Protein AF-0000000079402319 (afdb_homodimer)

Radius of gyration: 24.86 Å; Cα contacts (8 Å, |Δi|>4): 249; chains: 2; bounding box: 38×97×64 Å

Secondary structure (DSSP, 8-state):
-----TT---SHHHHHHHHHHHHHHHHH-S-TTGGGSS---HHHHHHHHHH--GGGSSHHHHHHHHHHHHHHHHH-TTTS-HHHHHHHHHHHHHHHHS-HHHHHHHHHH--SSHHHHHHHHHHHS--------SHHHHHTT-/-----SSGGGSHHHHHHHHHHHHHHHHH-S-TTGGGSS---HHHHHHHHHH--GGGSSHHHHHHHHHHHHHHHHH-TTTS-HHHHHHHHHHHHHHHHS-HHHHHHHHHH--SSHHHHHHHHHHHS--------HHHHHHHH-

Organism: Sphenodon punctatus (NCBI:txid8508)

Structure (mmCIF, N/CA/C/O backbone):
data_AF-0000000079402319-model_v1
#
loop_
_entity.id
_entity.type
_entity.pdbx_description
1 polymer 'SCAN box domain-containing protein'
#
loop_
_atom_site.group_PDB
_atom_site.id
_atom_site.type_symbol
_atom_site.label_atom_id
_atom_site.label_alt_id
_atom_site.label_comp_id
_atom_site.label_asym_id
_atom_site.label_entity_id
_atom_site.label_seq_id
_atom_site.pdbx_PDB_ins_code
_atom_site.Cartn_x
_atom_site.Cartn_y
_atom_site.Cartn_z
_atom_site.occupancy
_atom_site.B_iso_or_equiv
_atom_site.auth_seq_id
_atom_site.auth_comp_id
_atom_site.auth_asym_id
_atom_site.auth_atom_id
_atom_site.pdbx_PDB_model_num
ATOM 1 N N . MET A 1 1 ? 21.984 -41.344 -24.875 1 26.81 1 MET A N 1
ATOM 2 C CA . MET A 1 1 ? 21.953 -41.062 -23.438 1 26.81 1 MET A CA 1
ATOM 3 C C . MET A 1 1 ? 21.5 -39.625 -23.172 1 26.81 1 MET A C 1
ATOM 5 O O . MET A 1 1 ? 22.312 -38.719 -23.203 1 26.81 1 MET A O 1
ATOM 9 N N . ILE A 1 2 ? 20.453 -39.188 -23.703 1 34.28 2 ILE A N 1
ATOM 10 C CA . ILE A 1 2 ? 19.859 -37.875 -23.906 1 34.28 2 ILE A CA 1
ATOM 11 C C . ILE A 1 2 ? 19.484 -37.281 -22.547 1 34.28 2 ILE A C 1
ATOM 13 O O . ILE A 1 2 ? 18.656 -37.844 -21.828 1 34.28 2 ILE A O 1
ATOM 17 N N . SER A 1 3 ? 20.391 -36.656 -21.812 1 30.12 3 SER A N 1
ATOM 18 C CA . SER A 1 3 ? 20.359 -36.156 -20.438 1 30.12 3 SER A CA 1
ATOM 19 C C . SER A 1 3 ? 19.141 -35.25 -20.219 1 30.12 3 SER A C 1
ATOM 21 O O . SER A 1 3 ? 18.875 -34.344 -21.031 1 30.12 3 SER A O 1
ATOM 23 N N . PHE A 1 4 ? 18.016 -35.75 -19.578 1 31.55 4 PHE A N 1
ATOM 24 C CA . PHE A 1 4 ? 16.797 -35.219 -18.969 1 31.55 4 PHE A CA 1
ATOM 25 C C . PHE A 1 4 ? 17.094 -33.938 -18.203 1 31.55 4 PHE A C 1
ATOM 27 O O . PHE A 1 4 ? 16.766 -33.812 -17.031 1 31.55 4 PHE A O 1
ATOM 34 N N . ILE A 1 5 ? 18.219 -33.281 -18.406 1 33.56 5 ILE A N 1
ATOM 35 C CA . ILE A 1 5 ? 18.625 -32.094 -17.656 1 33.56 5 ILE A CA 1
ATOM 36 C C . ILE A 1 5 ? 17.516 -31.047 -17.672 1 33.56 5 ILE A C 1
ATOM 38 O O . ILE A 1 5 ? 17.562 -30.078 -16.922 1 33.56 5 ILE A O 1
ATOM 42 N N . GLY A 1 6 ? 16.812 -30.906 -18.766 1 34.34 6 GLY A N 1
ATOM 43 C CA . GLY A 1 6 ? 16.047 -29.688 -19.016 1 34.34 6 GLY A CA 1
ATOM 44 C C . GLY A 1 6 ? 14.867 -29.531 -18.062 1 34.34 6 GLY A C 1
ATOM 45 O O . GLY A 1 6 ? 14.062 -28.609 -18.219 1 34.34 6 GLY A O 1
ATOM 46 N N . ALA A 1 7 ? 14.281 -30.625 -17.688 1 36.38 7 ALA A N 1
ATOM 47 C CA . ALA A 1 7 ? 13.023 -30.625 -16.953 1 36.38 7 ALA A CA 1
ATOM 48 C C . ALA A 1 7 ? 13.156 -29.859 -15.641 1 36.38 7 ALA A C 1
ATOM 50 O O . ALA A 1 7 ? 12.383 -30.078 -14.703 1 36.38 7 ALA A O 1
ATOM 51 N N . LEU A 1 8 ? 14.359 -29.453 -15.242 1 34.12 8 LEU A N 1
ATOM 52 C CA . LEU A 1 8 ? 14.68 -28.969 -13.898 1 34.12 8 LEU A CA 1
ATOM 53 C C . LEU A 1 8 ? 13.555 -28.109 -13.344 1 34.12 8 LEU A C 1
ATOM 55 O O . LEU A 1 8 ? 12.695 -27.641 -14.094 1 34.12 8 LEU A O 1
ATOM 59 N N . ILE A 1 9 ? 13.891 -27.156 -12.141 1 36.44 9 ILE A N 1
ATOM 60 C CA . ILE A 1 9 ? 13.375 -26.672 -10.867 1 36.44 9 ILE A CA 1
ATOM 61 C C . ILE A 1 9 ? 12.391 -25.531 -11.109 1 36.44 9 ILE A C 1
ATOM 63 O O . ILE A 1 9 ? 12.797 -24.391 -11.359 1 36.44 9 ILE A O 1
ATOM 67 N N . TRP A 1 10 ? 11.633 -25.531 -11.984 1 40.75 10 TRP A N 1
ATOM 68 C CA . TRP A 1 10 ? 10.508 -24.609 -12.055 1 40.75 10 TRP A CA 1
ATOM 69 C C . TRP A 1 10 ? 9.797 -24.516 -10.711 1 40.75 10 TRP A C 1
ATOM 71 O O . TRP A 1 10 ? 8.703 -25.062 -10.547 1 40.75 10 TRP A O 1
ATOM 81 N N . GLY A 1 11 ? 10.242 -25.094 -9.758 1 40 11 GLY A N 1
ATOM 82 C CA . GLY A 1 11 ? 9.664 -25.109 -8.422 1 40 11 GLY A CA 1
ATOM 83 C C . GLY A 1 11 ? 9.375 -23.719 -7.875 1 40 11 GLY A C 1
ATOM 84 O O . GLY A 1 11 ? 9.641 -22.719 -8.539 1 40 11 GLY A O 1
ATOM 85 N N . PRO A 1 12 ? 8.672 -23.688 -6.707 1 48.81 12 PRO A N 1
ATOM 86 C CA . PRO A 1 12 ? 8.43 -22.438 -5.984 1 48.81 12 PRO A CA 1
ATOM 87 C C . PRO A 1 12 ? 9.578 -21.438 -6.113 1 48.81 12 PRO A C 1
ATOM 89 O O . PRO A 1 12 ? 9.359 -20.219 -6.078 1 48.81 12 PRO A O 1
ATOM 92 N N . GLU A 1 13 ? 10.688 -21.969 -6.324 1 48.59 13 GLU A N 1
ATOM 93 C CA . GLU A 1 13 ? 11.883 -21.141 -6.434 1 48.59 13 GLU A CA 1
ATOM 94 C C . GLU A 1 13 ? 11.93 -20.406 -7.77 1 48.59 13 GLU A C 1
ATOM 96 O O . GLU A 1 13 ? 12.398 -19.266 -7.848 1 48.59 13 GLU A O 1
ATOM 101 N N . ALA A 1 14 ? 11.547 -21.109 -8.805 1 49.47 14 ALA A N 1
ATOM 102 C CA . ALA A 1 14 ? 11.523 -20.484 -10.125 1 49.47 14 ALA A CA 1
ATOM 103 C C . ALA A 1 14 ? 10.5 -19.344 -10.172 1 49.47 14 ALA A C 1
ATOM 105 O O . ALA A 1 14 ? 10.75 -18.312 -10.789 1 49.47 14 ALA A O 1
ATOM 106 N N . SER A 1 15 ? 9.336 -19.625 -9.656 1 54.19 15 SER A N 1
ATOM 107 C CA . SER A 1 15 ? 8.289 -18.609 -9.594 1 54.19 15 SER A CA 1
ATOM 108 C C . SER A 1 15 ? 8.758 -17.391 -8.828 1 54.19 15 SER A C 1
ATOM 110 O O . SER A 1 15 ? 8.453 -16.25 -9.219 1 54.19 15 SER A O 1
ATOM 112 N N . ASN A 1 16 ? 9.492 -17.703 -7.766 1 56.91 16 ASN A N 1
ATOM 113 C CA . ASN A 1 16 ? 10.117 -16.594 -7.066 1 56.91 16 ASN A CA 1
ATOM 114 C C . ASN A 1 16 ? 11.086 -15.836 -7.977 1 56.91 16 ASN A C 1
ATOM 116 O O . ASN A 1 16 ? 11.203 -14.609 -7.887 1 56.91 16 ASN A O 1
ATOM 120 N N . LEU A 1 17 ? 11.68 -16.703 -8.805 1 55.72 17 LEU A N 1
ATOM 121 C CA . LEU A 1 17 ? 12.656 -16.094 -9.703 1 55.72 17 LEU A CA 1
ATOM 122 C C . LEU A 1 17 ? 11.992 -15.102 -10.641 1 55.72 17 LEU A C 1
ATOM 124 O O . LEU A 1 17 ? 12.547 -14.031 -10.906 1 55.72 17 LEU A O 1
ATOM 128 N N . TRP A 1 18 ? 10.883 -15.594 -11.188 1 56.25 18 TRP A N 1
ATOM 129 C CA . TRP A 1 18 ? 10.188 -14.711 -12.125 1 56.25 18 TRP A CA 1
ATOM 130 C C . TRP A 1 18 ? 9.773 -13.414 -11.445 1 56.25 18 TRP A C 1
ATOM 132 O O . TRP A 1 18 ? 9.883 -12.336 -12.039 1 56.25 18 TRP A O 1
ATOM 142 N N . GLN A 1 19 ? 9.172 -13.57 -10.25 1 58.06 19 GLN A N 1
ATOM 143 C CA . GLN A 1 19 ? 8.781 -12.367 -9.523 1 58.06 19 GLN A CA 1
ATOM 144 C C . GLN A 1 19 ? 9.992 -11.484 -9.234 1 58.06 19 GLN A C 1
ATOM 146 O O . GLN A 1 19 ? 9.914 -10.258 -9.344 1 58.06 19 GLN A O 1
ATOM 151 N N . TRP A 1 20 ? 11.031 -12.203 -9.023 1 58.66 20 TRP A N 1
ATOM 152 C CA . TRP A 1 20 ? 12.273 -11.477 -8.789 1 58.66 20 TRP A CA 1
ATOM 153 C C . TRP A 1 20 ? 12.773 -10.844 -10.086 1 58.66 20 TRP A C 1
ATOM 155 O O . TRP A 1 20 ? 13.289 -9.719 -10.07 1 58.66 20 TRP A O 1
ATOM 165 N N . MET A 1 21 ? 12.539 -11.547 -11.109 1 58.47 21 MET A N 1
ATOM 166 C CA . MET A 1 21 ? 12.961 -10.992 -12.398 1 58.47 21 MET A CA 1
ATOM 167 C C . MET A 1 21 ? 12.148 -9.742 -12.734 1 58.47 21 MET A C 1
ATOM 169 O O . MET A 1 21 ? 12.703 -8.742 -13.188 1 58.47 21 MET A O 1
ATOM 173 N N . VAL A 1 22 ? 10.922 -9.789 -12.555 1 60.53 22 VAL A N 1
ATOM 174 C CA . VAL A 1 22 ? 10.062 -8.641 -12.859 1 60.53 22 VAL A CA 1
ATOM 175 C C . VAL A 1 22 ? 10.422 -7.477 -11.938 1 60.53 22 VAL A C 1
ATOM 177 O O . VAL A 1 22 ? 10.586 -6.344 -12.391 1 60.53 22 VAL A O 1
ATOM 180 N N . LEU A 1 23 ? 10.602 -7.824 -10.711 1 65.44 23 LEU A N 1
ATOM 181 C CA . LEU A 1 23 ? 10.953 -6.789 -9.742 1 65.44 23 LEU A CA 1
ATOM 182 C C . LEU A 1 23 ? 12.367 -6.277 -9.992 1 65.44 23 LEU A C 1
ATOM 184 O O . LEU A 1 23 ? 12.641 -5.086 -9.82 1 65.44 23 LEU A O 1
ATOM 188 N N . GLY A 1 24 ? 13.219 -7.281 -10.367 1 62.88 24 GLY A N 1
ATOM 189 C CA . GLY A 1 24 ? 14.547 -6.879 -10.789 1 62.88 24 GLY A CA 1
ATOM 190 C C . GLY A 1 24 ? 14.539 -5.941 -11.984 1 62.88 24 GLY A C 1
ATOM 191 O O . GLY A 1 24 ? 15.281 -4.961 -12.016 1 62.88 24 GLY A O 1
ATOM 192 N N . GLN A 1 25 ? 13.703 -6.293 -12.945 1 62.78 25 GLN A N 1
ATOM 193 C CA . GLN A 1 25 ? 13.562 -5.414 -14.109 1 62.78 25 GLN A CA 1
ATOM 194 C C . GLN A 1 25 ? 13.078 -4.031 -13.695 1 62.78 25 GLN A C 1
ATOM 196 O O . GLN A 1 25 ? 13.461 -3.025 -14.297 1 62.78 25 GLN A O 1
ATOM 201 N N . CYS A 1 26 ? 12.211 -3.992 -12.711 1 65.69 26 CYS A N 1
ATOM 202 C CA . CYS A 1 26 ? 11.734 -2.711 -12.203 1 65.69 26 CYS A CA 1
ATOM 203 C C . CYS A 1 26 ? 12.883 -1.893 -11.633 1 65.69 26 CYS A C 1
ATOM 205 O O . CYS A 1 26 ? 12.93 -0.672 -11.797 1 65.69 26 CYS A O 1
ATOM 207 N N . LEU A 1 27 ? 13.828 -2.633 -10.984 1 63.09 27 LEU A N 1
ATOM 208 C CA . LEU A 1 27 ? 14.891 -1.925 -10.273 1 63.09 27 LEU A CA 1
ATOM 209 C C . LEU A 1 27 ? 16.031 -1.582 -11.219 1 63.09 27 LEU A C 1
ATOM 211 O O . LEU A 1 27 ? 16.719 -0.578 -11.023 1 63.09 27 LEU A O 1
ATOM 215 N N . TRP A 1 28 ? 16.484 -2.535 -12.188 1 58.84 28 TRP A N 1
ATOM 216 C CA . TRP A 1 28 ? 17.641 -2.336 -13.055 1 58.84 28 TRP A CA 1
ATOM 217 C C . TRP A 1 28 ? 17.203 -1.987 -14.477 1 58.84 28 TRP A C 1
ATOM 219 O O . TRP A 1 28 ? 18.031 -1.698 -15.336 1 58.84 28 TRP A O 1
ATOM 229 N N . GLY A 1 29 ? 16.156 -2.355 -14.891 1 53.41 29 GLY A N 1
ATOM 230 C CA . GLY A 1 29 ? 15.719 -2.307 -16.281 1 53.41 29 GLY A CA 1
ATOM 231 C C . GLY A 1 29 ? 15.898 -0.938 -16.906 1 53.41 29 GLY A C 1
ATOM 232 O O . GLY A 1 29 ? 15.523 0.078 -16.312 1 53.41 29 GLY A O 1
ATOM 233 N N . GLU A 1 30 ? 16.938 -0.677 -17.641 1 46.69 30 GLU A N 1
ATOM 234 C CA . GLU A 1 30 ? 17.094 0.313 -18.703 1 46.69 30 GLU A CA 1
ATOM 235 C C . GLU A 1 30 ? 15.758 0.588 -19.391 1 46.69 30 GLU A C 1
ATOM 237 O O . GLU A 1 30 ? 15.641 1.521 -20.203 1 46.69 30 GLU A O 1
ATOM 242 N N . GLY A 1 31 ? 15.016 -0.353 -19.719 1 43.78 31 GLY A N 1
ATOM 243 C CA . GLY A 1 31 ? 13.789 -0.295 -20.484 1 43.78 31 GLY A CA 1
ATOM 244 C C . GLY A 1 31 ? 12.711 0.553 -19.844 1 43.78 31 GLY A C 1
ATOM 245 O O . GLY A 1 31 ? 11.531 0.422 -20.172 1 43.78 31 GLY A O 1
ATOM 246 N N . GLY A 1 32 ? 12.945 0.997 -18.812 1 43.72 32 GLY A N 1
ATOM 247 C CA . GLY A 1 32 ? 12.164 2.09 -18.266 1 43.72 32 GLY A CA 1
ATOM 248 C C . GLY A 1 32 ? 11.672 3.066 -19.312 1 43.72 32 GLY A C 1
ATOM 249 O O . GLY A 1 32 ? 11.141 4.129 -18.984 1 43.72 32 GLY A O 1
ATOM 250 N N . ALA A 1 33 ? 12.258 3.027 -20.453 1 39.38 33 ALA A N 1
ATOM 251 C CA . ALA A 1 33 ? 11.914 3.891 -21.578 1 39.38 33 ALA A CA 1
ATOM 252 C C . ALA A 1 33 ? 10.406 3.879 -21.828 1 39.38 33 ALA A C 1
ATOM 254 O O . ALA A 1 33 ? 9.852 4.852 -22.344 1 39.38 33 ALA A O 1
ATOM 255 N N . ILE A 1 34 ? 9.914 2.652 -21.922 1 41.78 34 ILE A N 1
ATOM 256 C CA . ILE A 1 34 ? 8.523 2.691 -22.359 1 41.78 34 ILE A CA 1
ATOM 257 C C . ILE A 1 34 ? 7.707 3.555 -21.406 1 41.78 34 ILE A C 1
ATOM 259 O O . ILE A 1 34 ? 6.668 4.098 -21.781 1 41.78 34 ILE A O 1
ATOM 263 N N . LEU A 1 35 ? 8.023 3.424 -20.109 1 42.84 35 LEU A N 1
ATOM 264 C CA . LEU A 1 35 ? 7.199 4.215 -19.203 1 42.84 35 LEU A CA 1
ATOM 265 C C . LEU A 1 35 ? 7.551 5.695 -19.312 1 42.84 35 LEU A C 1
ATOM 267 O O . LEU A 1 35 ? 7.133 6.496 -18.469 1 42.84 35 LEU A O 1
ATOM 271 N N . ARG A 1 36 ? 8.609 5.891 -20.016 1 43.66 36 ARG A N 1
ATOM 272 C CA . ARG A 1 36 ? 9.039 7.289 -20.062 1 43.66 36 ARG A CA 1
ATOM 273 C C . ARG A 1 36 ? 7.895 8.195 -20.516 1 43.66 36 ARG A C 1
ATOM 275 O O . ARG A 1 36 ? 8.016 9.414 -20.484 1 43.66 36 ARG A O 1
ATOM 282 N N . GLY A 1 37 ? 7.184 7.594 -21.516 1 45.19 37 GLY A N 1
ATOM 283 C CA . GLY A 1 37 ? 6.422 8.688 -22.109 1 45.19 37 GLY A CA 1
ATOM 284 C C . GLY A 1 37 ? 5.676 9.516 -21.078 1 45.19 37 GLY A C 1
ATOM 285 O O . GLY A 1 37 ? 5.812 10.734 -21.031 1 45.19 37 GLY A O 1
ATOM 286 N N . TYR A 1 38 ? 4.27 9.102 -20.875 1 49.03 38 TYR A N 1
ATOM 287 C CA . TYR A 1 38 ? 3.312 10.055 -20.344 1 49.03 38 TYR A CA 1
ATOM 288 C C 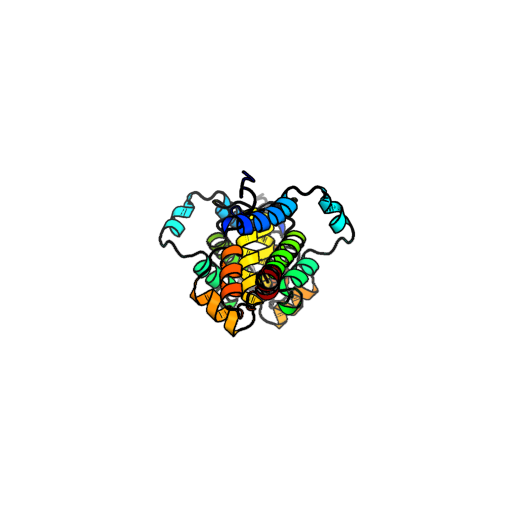. TYR A 1 38 ? 3.5 10.227 -18.844 1 49.03 38 TYR A C 1
ATOM 290 O O . TYR A 1 38 ? 3.672 9.242 -18.109 1 49.03 38 TYR A O 1
ATOM 298 N N . ASN A 1 39 ? 4.23 11.273 -18.344 1 60.91 39 ASN A N 1
ATOM 299 C CA . ASN A 1 39 ? 4.273 11.844 -17 1 60.91 39 ASN A CA 1
ATOM 300 C C . ASN A 1 39 ? 3.004 11.523 -16.219 1 60.91 39 ASN A C 1
ATOM 302 O O . ASN A 1 39 ? 2.221 12.422 -15.914 1 60.91 39 ASN A O 1
ATOM 306 N N . ILE A 1 40 ? 2.623 10.258 -16.266 1 76.12 40 ILE A N 1
ATOM 307 C CA . ILE A 1 40 ? 1.427 9.883 -15.516 1 76.12 40 ILE A CA 1
ATOM 308 C C . ILE A 1 40 ? 1.687 10.039 -14.016 1 76.12 40 ILE A C 1
ATOM 310 O O . ILE A 1 40 ? 2.693 9.547 -13.5 1 76.12 40 ILE A O 1
ATOM 314 N N . SER A 1 41 ? 0.887 10.781 -13.422 1 86.06 41 SER A N 1
ATOM 315 C CA . SER A 1 41 ? 1.033 11.078 -12 1 86.06 41 SER A CA 1
ATOM 316 C C . SER A 1 41 ? 1.101 9.797 -11.172 1 86.06 41 SER A C 1
ATOM 318 O O . SER A 1 41 ? 0.598 8.758 -11.594 1 86.06 41 SER A O 1
ATOM 320 N N . ALA A 1 42 ? 1.808 9.805 -10.172 1 89.31 42 ALA A N 1
ATOM 321 C CA . ALA A 1 42 ? 1.874 8.688 -9.234 1 89.31 42 ALA A CA 1
ATOM 322 C C . ALA A 1 42 ? 0.477 8.227 -8.844 1 89.31 42 ALA A C 1
ATOM 324 O O . ALA A 1 42 ? 0.233 7.023 -8.695 1 89.31 42 ALA A O 1
ATOM 325 N N . GLU A 1 43 ? -0.408 9.172 -8.789 1 90.69 43 GLU A N 1
ATOM 326 C CA . GLU A 1 43 ? -1.777 8.859 -8.391 1 90.69 43 GLU A CA 1
ATOM 327 C C . GLU A 1 43 ? -2.48 8.016 -9.453 1 90.69 43 GLU A C 1
ATOM 329 O O . GLU A 1 43 ? -3.209 7.078 -9.125 1 90.69 43 GLU A O 1
ATOM 334 N N . THR A 1 44 ? -2.338 8.406 -10.625 1 92.31 44 THR A N 1
ATOM 335 C CA . THR A 1 44 ? -2.938 7.633 -11.703 1 92.31 44 THR A CA 1
ATOM 336 C C . THR A 1 44 ? -2.387 6.211 -11.719 1 92.31 44 THR A C 1
ATOM 338 O O . THR A 1 44 ? -3.139 5.25 -11.898 1 92.31 44 THR A O 1
ATOM 341 N N . GLN A 1 45 ? -1.112 6.098 -11.57 1 93.75 45 GLN A N 1
ATOM 342 C CA . GLN A 1 45 ? -0.488 4.777 -11.531 1 93.75 45 GLN A CA 1
ATOM 343 C C . GLN A 1 45 ? -0.969 3.979 -10.32 1 93.75 45 GLN A C 1
ATOM 345 O O . GLN A 1 45 ? -1.231 2.779 -10.43 1 93.75 45 GLN A O 1
ATOM 350 N N . ARG A 1 46 ? -1.123 4.625 -9.188 1 95.56 46 ARG A N 1
ATOM 351 C CA . ARG A 1 46 ? -1.658 3.998 -7.984 1 95.56 46 ARG A CA 1
ATOM 352 C C . ARG A 1 46 ? -3.057 3.443 -8.234 1 95.56 46 ARG A C 1
ATOM 354 O O . ARG A 1 46 ? -3.352 2.303 -7.867 1 95.56 46 ARG A O 1
ATOM 361 N N . GLN A 1 47 ? -3.879 4.203 -8.844 1 94.69 47 GLN A N 1
ATOM 362 C CA . GLN A 1 47 ? -5.242 3.781 -9.148 1 94.69 47 GLN A CA 1
ATOM 363 C C . GLN A 1 47 ? -5.242 2.541 -10.039 1 94.69 47 GLN A C 1
ATOM 365 O O . GLN A 1 47 ? -6.043 1.625 -9.836 1 94.69 47 GLN A O 1
ATOM 370 N N . ARG A 1 48 ? -4.402 2.559 -11.008 1 95.38 48 ARG A N 1
ATOM 371 C CA . ARG A 1 48 ? -4.309 1.405 -11.898 1 95.38 48 ARG A CA 1
ATOM 372 C C . ARG A 1 48 ? -3.904 0.152 -11.125 1 95.38 48 ARG A C 1
ATOM 374 O O . ARG A 1 48 ? -4.434 -0.932 -11.375 1 95.38 48 ARG A O 1
ATOM 381 N N . PHE A 1 49 ? -2.963 0.331 -10.219 1 96.62 49 PHE A N 1
ATOM 382 C CA . PHE A 1 49 ? -2.488 -0.777 -9.398 1 96.62 49 PHE A CA 1
ATOM 383 C C . PHE A 1 49 ? -3.594 -1.277 -8.477 1 96.62 49 PHE A C 1
ATOM 385 O O . PHE A 1 49 ? -3.857 -2.48 -8.414 1 96.62 49 PHE A O 1
ATOM 392 N N . ARG A 1 50 ? -4.277 -0.357 -7.879 1 97.31 50 ARG A N 1
ATOM 393 C CA . ARG A 1 50 ? -5.281 -0.721 -6.883 1 97.31 50 ARG A CA 1
ATOM 394 C C . ARG A 1 50 ? -6.578 -1.159 -7.547 1 97.31 50 ARG A C 1
ATOM 396 O O . ARG A 1 50 ? -7.336 -1.952 -6.98 1 97.31 50 ARG A O 1
ATOM 403 N N . GLN A 1 51 ? -6.863 -0.695 -8.672 1 96.94 51 GLN A N 1
ATOM 404 C CA . GLN A 1 51 ? -8.117 -0.993 -9.359 1 96.94 51 GLN A CA 1
ATOM 405 C C . GLN A 1 51 ? -7.973 -2.219 -10.258 1 96.94 51 GLN A C 1
ATOM 407 O O . GLN A 1 51 ? -8.961 -2.709 -10.812 1 96.94 51 GLN A O 1
ATOM 412 N N . PHE A 1 52 ? -6.84 -2.729 -10.414 1 97.62 52 PHE A N 1
ATOM 413 C CA . PHE A 1 52 ? -6.621 -3.945 -11.188 1 97.62 52 PHE A CA 1
ATOM 414 C C . PHE A 1 52 ? -7.492 -5.082 -10.664 1 97.62 52 PHE A C 1
ATOM 416 O O . PHE A 1 52 ? -7.633 -5.258 -9.453 1 97.62 52 PHE A O 1
ATOM 423 N N . ARG A 1 53 ? -8.031 -5.867 -11.594 1 97.5 53 ARG A N 1
ATOM 424 C CA . ARG A 1 53 ? -8.922 -6.957 -11.219 1 97.5 53 ARG A CA 1
ATOM 425 C C . ARG A 1 53 ? -8.391 -8.297 -11.703 1 97.5 53 ARG A C 1
ATOM 427 O O . ARG A 1 53 ? -7.668 -8.359 -12.703 1 97.5 53 ARG A O 1
ATOM 434 N N . TYR A 1 54 ? -8.891 -9.289 -11.047 1 97.56 54 TYR A N 1
ATOM 435 C CA . TYR A 1 54 ? -8.461 -10.648 -11.352 1 97.56 54 TYR A CA 1
ATOM 436 C C . TYR A 1 54 ? -8.758 -11 -12.805 1 97.56 54 TYR A C 1
ATOM 438 O O . TYR A 1 54 ? -7.949 -11.656 -13.469 1 97.56 54 TYR A O 1
ATOM 446 N N . GLN A 1 55 ? -9.867 -10.562 -13.25 1 95.94 55 GLN A N 1
ATOM 447 C CA . GLN A 1 55 ? -10.344 -10.93 -14.578 1 95.94 55 GLN A CA 1
ATOM 448 C C . GLN A 1 55 ? -9.492 -10.281 -15.664 1 95.94 55 GLN A C 1
ATOM 450 O O . GLN A 1 55 ? -9.57 -10.664 -16.828 1 95.94 55 GLN A O 1
ATOM 455 N N . GLU A 1 56 ? -8.68 -9.359 -15.375 1 96.62 56 GLU A N 1
ATOM 456 C CA . GLU A 1 56 ? -7.891 -8.617 -16.344 1 96.62 56 GLU A CA 1
ATOM 457 C C . GLU A 1 56 ? -6.652 -9.406 -16.766 1 96.62 56 GLU A C 1
ATOM 459 O O . GLU A 1 56 ? -5.879 -8.953 -17.625 1 96.62 56 GLU A O 1
ATOM 464 N N . ALA A 1 57 ? -6.422 -10.586 -16.266 1 93.81 57 ALA A N 1
ATOM 465 C CA . ALA A 1 57 ? -5.289 -11.445 -16.609 1 93.81 57 ALA A CA 1
ATOM 466 C C . ALA A 1 57 ? -5.707 -12.914 -16.656 1 93.81 57 ALA A C 1
ATOM 468 O O . ALA A 1 57 ? -6.746 -13.289 -16.109 1 93.81 57 ALA A O 1
ATOM 469 N N . GLU A 1 58 ? -4.758 -13.703 -17.234 1 92.19 58 GLU A N 1
ATOM 470 C CA . GLU A 1 58 ? -5.055 -15.117 -17.438 1 92.19 58 GLU A CA 1
ATOM 471 C C . GLU A 1 58 ? -4.586 -15.953 -16.25 1 92.19 58 GLU A C 1
ATOM 473 O O . GLU A 1 58 ? -3.512 -16.562 -16.297 1 92.19 58 GLU A O 1
ATOM 478 N N . GLY A 1 59 ? -5.336 -15.969 -15.211 1 93.12 59 GLY A N 1
ATOM 479 C CA . GLY A 1 59 ? -5.016 -16.812 -14.07 1 93.12 59 GLY A CA 1
ATOM 480 C C . GLY A 1 59 ? -4.191 -16.109 -13.016 1 93.12 59 GLY A C 1
ATOM 481 O O . GLY A 1 59 ? -3.766 -14.961 -13.219 1 93.12 59 GLY A O 1
ATOM 482 N N . PRO A 1 60 ? -3.904 -16.781 -11.969 1 95 60 PRO A N 1
ATOM 483 C CA . PRO A 1 60 ? -3.258 -16.172 -10.805 1 95 60 PRO A CA 1
ATOM 484 C C . PRO A 1 60 ? -1.812 -15.758 -11.07 1 95 60 PRO A C 1
ATOM 486 O O . PRO A 1 60 ? -1.365 -14.711 -10.602 1 95 60 PRO A O 1
ATOM 489 N N . ARG A 1 61 ? -1.064 -16.594 -11.789 1 93 61 ARG A N 1
ATOM 490 C CA . ARG A 1 61 ? 0.336 -16.297 -12.07 1 93 61 ARG A CA 1
ATOM 491 C C . ARG A 1 61 ? 0.473 -15.016 -12.891 1 93 61 ARG A C 1
ATOM 493 O O . ARG A 1 61 ? 1.315 -14.172 -12.594 1 93 61 ARG A O 1
ATOM 500 N N . GLU A 1 62 ? -0.347 -14.883 -13.867 1 93.19 62 GLU A N 1
ATOM 501 C CA . GLU A 1 62 ? -0.324 -13.688 -14.695 1 93.19 62 GLU A CA 1
ATOM 502 C C . GLU A 1 62 ? -0.789 -12.461 -13.914 1 93.19 62 GLU A C 1
ATOM 504 O O . GLU A 1 62 ? -0.276 -11.359 -14.117 1 93.19 62 GLU A O 1
ATOM 509 N N . VAL A 1 63 ? -1.771 -12.656 -13.07 1 95.12 63 VAL A N 1
ATOM 510 C CA . VAL A 1 63 ? -2.244 -11.57 -12.219 1 95.12 63 VAL A CA 1
ATOM 511 C C . VAL A 1 63 ? -1.088 -11.031 -11.383 1 95.12 63 VAL A C 1
ATOM 513 O O . VAL A 1 63 ? -0.853 -9.82 -11.344 1 95.12 63 VAL A O 1
ATOM 516 N N . CYS A 1 64 ? -0.375 -11.938 -10.797 1 94.12 64 CYS A N 1
ATOM 517 C CA . CYS A 1 64 ? 0.751 -11.531 -9.961 1 94.12 64 CYS A CA 1
ATOM 518 C C . CYS A 1 64 ? 1.789 -10.766 -10.781 1 94.12 64 CYS A C 1
ATOM 520 O O . CYS A 1 64 ? 2.322 -9.758 -10.328 1 94.12 64 CYS A O 1
ATOM 522 N N . ARG A 1 65 ? 2.059 -11.203 -11.914 1 91.5 65 ARG A N 1
ATOM 523 C CA . ARG A 1 65 ? 3.023 -10.555 -12.797 1 91.5 65 ARG A CA 1
ATOM 524 C C . ARG A 1 65 ? 2.578 -9.141 -13.156 1 91.5 65 ARG A C 1
ATOM 526 O O . ARG A 1 65 ? 3.367 -8.195 -13.07 1 91.5 65 ARG A O 1
ATOM 533 N N . ARG A 1 66 ? 1.343 -8.984 -13.523 1 92.94 66 ARG A N 1
ATOM 534 C CA . ARG A 1 66 ? 0.792 -7.688 -13.906 1 92.94 66 ARG A CA 1
ATOM 535 C C . ARG A 1 66 ? 0.813 -6.719 -12.727 1 92.94 66 ARG A C 1
ATOM 537 O O . ARG A 1 66 ? 1.125 -5.539 -12.891 1 92.94 66 ARG A O 1
ATOM 544 N N . LEU A 1 67 ? 0.494 -7.266 -11.594 1 95.19 67 LEU A N 1
ATOM 545 C CA . LEU A 1 67 ? 0.522 -6.434 -10.398 1 95.19 67 LEU A CA 1
ATOM 546 C C . LEU A 1 67 ? 1.938 -5.949 -10.109 1 95.19 67 LEU A C 1
ATOM 548 O O . LEU A 1 67 ? 2.133 -4.812 -9.664 1 95.19 67 LEU A O 1
ATOM 552 N N . GLY A 1 68 ? 2.881 -6.809 -10.359 1 93.12 68 GLY A N 1
ATOM 553 C CA . GLY A 1 68 ? 4.266 -6.395 -10.219 1 93.12 68 GLY A CA 1
ATOM 554 C C . GLY A 1 68 ? 4.637 -5.23 -11.117 1 93.12 68 GLY A C 1
ATOM 555 O O . GLY A 1 68 ? 5.289 -4.281 -10.68 1 93.12 68 GLY A O 1
ATOM 556 N N . GLU A 1 69 ? 4.227 -5.309 -12.289 1 91.69 69 GLU A N 1
ATOM 557 C CA . GLU A 1 69 ? 4.496 -4.246 -13.258 1 91.69 69 GLU A CA 1
ATOM 558 C C . GLU A 1 69 ? 3.826 -2.939 -12.836 1 91.69 69 GLU A C 1
ATOM 560 O O . GLU A 1 69 ? 4.449 -1.877 -12.875 1 91.69 69 GLU A O 1
ATOM 565 N N . LEU A 1 70 ? 2.588 -3.086 -12.508 1 93.19 70 LEU A N 1
ATOM 566 C CA . LEU A 1 70 ? 1.827 -1.909 -12.109 1 93.19 70 LEU A CA 1
ATOM 567 C C . LEU A 1 70 ? 2.416 -1.287 -10.844 1 93.19 70 LEU A C 1
ATOM 569 O O . LEU A 1 70 ? 2.486 -0.062 -10.727 1 93.19 70 LEU A O 1
ATOM 573 N N . CYS A 1 71 ? 2.77 -2.178 -9.898 1 94.12 71 CYS A N 1
ATOM 574 C CA . CYS A 1 71 ? 3.393 -1.694 -8.672 1 94.12 71 CYS A CA 1
ATOM 575 C C . CYS A 1 71 ? 4.672 -0.924 -8.977 1 94.12 71 CYS A C 1
ATOM 577 O O . CYS A 1 71 ? 4.898 0.155 -8.43 1 94.12 71 CYS A O 1
ATOM 579 N N . CYS A 1 72 ? 5.453 -1.345 -9.875 1 91.5 72 CYS A N 1
ATOM 580 C CA . CYS A 1 72 ? 6.695 -0.694 -10.273 1 91.5 72 CYS A CA 1
ATOM 581 C C . CYS A 1 72 ? 6.426 0.671 -10.898 1 91.5 72 CYS A C 1
ATOM 583 O O . CYS A 1 72 ? 7.129 1.64 -10.609 1 91.5 72 CYS A O 1
ATOM 585 N N . ARG A 1 73 ? 5.477 0.725 -11.711 1 90.25 73 ARG A N 1
ATOM 586 C CA . ARG A 1 73 ? 5.129 1.986 -12.359 1 90.25 73 ARG A CA 1
ATOM 587 C C . ARG A 1 73 ? 4.645 3.012 -11.336 1 90.25 73 ARG A C 1
ATOM 589 O O . ARG A 1 73 ? 4.887 4.211 -11.492 1 90.25 73 ARG A O 1
ATOM 596 N N . TRP A 1 74 ? 3.984 2.5 -10.344 1 93.12 74 TRP A N 1
ATOM 597 C CA . TRP A 1 74 ? 3.459 3.377 -9.305 1 93.12 74 TRP A CA 1
ATOM 598 C C . TRP A 1 74 ? 4.574 3.854 -8.375 1 93.12 74 TRP A C 1
ATOM 600 O O . TRP A 1 74 ? 4.758 5.059 -8.188 1 93.12 74 TRP A O 1
ATOM 610 N N . LEU A 1 75 ? 5.438 2.947 -7.902 1 93.31 75 LEU A N 1
ATOM 611 C CA . LEU A 1 75 ? 6.371 3.268 -6.824 1 93.31 75 LEU A CA 1
ATOM 612 C C . LEU A 1 75 ? 7.727 3.68 -7.383 1 93.31 75 LEU A C 1
ATOM 614 O O . LEU A 1 75 ? 8.531 4.289 -6.68 1 93.31 75 LEU A O 1
ATOM 618 N N . LYS A 1 76 ? 7.98 3.309 -8.57 1 90.81 76 LYS A N 1
ATOM 619 C CA . LYS A 1 76 ? 9.219 3.67 -9.25 1 90.81 76 LYS A CA 1
ATOM 620 C C . LYS A 1 76 ? 10.422 3.486 -8.328 1 90.81 76 LYS A C 1
ATOM 622 O O . LYS A 1 76 ? 11.188 4.426 -8.102 1 90.81 76 LYS A O 1
ATOM 627 N N . PRO A 1 77 ? 10.672 2.234 -7.922 1 90.62 77 PRO A N 1
ATOM 628 C CA . PRO A 1 77 ? 11.75 1.98 -6.965 1 90.62 77 PRO A CA 1
ATOM 629 C C . PRO A 1 77 ? 13.133 2.309 -7.527 1 90.62 77 PRO A C 1
ATOM 631 O O . PRO A 1 77 ? 14.07 2.549 -6.77 1 90.62 77 PRO A O 1
ATOM 634 N N . GLU A 1 78 ? 13.289 2.348 -8.789 1 87.69 78 GLU A N 1
ATOM 635 C CA . GLU A 1 78 ? 14.57 2.664 -9.406 1 87.69 78 GLU A CA 1
ATOM 636 C C . GLU A 1 78 ? 14.969 4.113 -9.148 1 87.69 78 GLU A C 1
ATOM 638 O O . GLU A 1 78 ? 16.156 4.441 -9.125 1 87.69 78 GLU A O 1
ATOM 643 N N . SER A 1 79 ? 14.023 4.953 -8.984 1 89.12 79 SER A N 1
ATOM 644 C CA . SER A 1 79 ? 14.305 6.379 -8.875 1 89.12 79 SER A CA 1
ATOM 645 C C . SER A 1 79 ? 13.969 6.906 -7.48 1 89.12 79 SER A C 1
ATOM 647 O O . SER A 1 79 ? 14.297 8.047 -7.148 1 89.12 79 SER A O 1
ATOM 649 N N . ARG A 1 80 ? 13.375 6.012 -6.629 1 88.44 80 ARG A N 1
ATOM 650 C CA . ARG A 1 80 ? 12.953 6.465 -5.309 1 88.44 80 ARG A CA 1
ATOM 651 C C . ARG A 1 80 ? 13.664 5.68 -4.207 1 88.44 80 ARG A C 1
ATOM 653 O O . ARG A 1 80 ? 14 4.508 -4.395 1 88.44 80 ARG A O 1
ATOM 660 N N . THR A 1 81 ? 13.836 6.445 -3.082 1 89.75 81 THR A N 1
ATOM 661 C CA . THR A 1 81 ? 14.398 5.781 -1.912 1 89.75 81 THR A CA 1
ATOM 662 C C . THR A 1 81 ? 13.32 5.008 -1.16 1 89.75 81 THR A C 1
ATOM 664 O O . THR A 1 81 ? 12.133 5.117 -1.479 1 89.75 81 THR A O 1
ATOM 667 N N . LYS A 1 82 ? 13.695 4.234 -0.245 1 91.81 82 LYS A N 1
ATOM 668 C CA . LYS A 1 82 ? 12.742 3.488 0.567 1 91.81 82 LYS A CA 1
ATOM 669 C C . LYS A 1 82 ? 11.797 4.43 1.303 1 91.81 82 LYS A C 1
ATOM 671 O O . LYS A 1 82 ? 10.586 4.176 1.375 1 91.81 82 LYS A O 1
ATOM 676 N N . GLU A 1 83 ? 12.391 5.523 1.733 1 88.69 83 GLU A N 1
ATOM 677 C CA . GLU A 1 83 ? 11.594 6.504 2.461 1 88.69 83 GLU A CA 1
ATOM 678 C C . GLU A 1 83 ? 10.516 7.121 1.566 1 88.69 83 GLU A C 1
ATOM 680 O O . GLU A 1 83 ? 9.391 7.344 2.006 1 88.69 83 GLU A O 1
ATOM 685 N N . GLN A 1 84 ? 10.859 7.367 0.422 1 89.88 84 GLN A N 1
ATOM 686 C CA . GLN A 1 84 ? 9.938 7.949 -0.549 1 89.88 84 GLN A CA 1
ATOM 687 C C . GLN A 1 84 ? 8.828 6.961 -0.917 1 89.88 84 GLN A C 1
ATOM 689 O O . GLN A 1 84 ? 7.688 7.363 -1.149 1 89.88 84 GLN A O 1
ATOM 694 N N . ILE A 1 85 ? 9.164 5.695 -0.998 1 93.19 85 ILE A N 1
ATOM 695 C CA . ILE A 1 85 ? 8.172 4.664 -1.274 1 93.19 85 ILE A CA 1
ATOM 696 C C . ILE A 1 85 ? 7.188 4.566 -0.108 1 93.19 85 ILE A C 1
ATOM 698 O O . ILE A 1 85 ? 5.973 4.516 -0.313 1 93.19 85 ILE A O 1
ATOM 702 N N . LEU A 1 86 ? 7.734 4.566 1.116 1 93.44 86 LEU A N 1
ATOM 703 C CA . LEU A 1 86 ? 6.887 4.523 2.303 1 93.44 86 LEU A CA 1
ATOM 704 C C . LEU A 1 86 ? 5.938 5.715 2.336 1 93.44 86 LEU A C 1
ATOM 706 O O . LEU A 1 86 ? 4.766 5.566 2.695 1 93.44 86 LEU A O 1
ATOM 710 N N . GLU A 1 87 ? 6.422 6.82 1.928 1 92.44 87 GLU A N 1
ATOM 711 C CA . GLU A 1 87 ? 5.617 8.039 1.906 1 92.44 87 GLU A CA 1
ATOM 712 C C . GLU A 1 87 ? 4.395 7.875 1.008 1 92.44 87 GLU A C 1
ATOM 714 O O . GLU A 1 87 ? 3.303 8.336 1.347 1 92.44 87 GLU A O 1
ATOM 719 N N . LEU A 1 88 ? 4.574 7.242 -0.107 1 94 88 LEU A N 1
ATOM 720 C CA . LEU A 1 88 ? 3.469 7.012 -1.03 1 94 88 LEU A CA 1
ATOM 721 C C . LEU A 1 88 ? 2.41 6.117 -0.397 1 94 88 LEU A C 1
ATOM 723 O O . LEU A 1 88 ? 1.212 6.359 -0.552 1 94 88 LEU A O 1
ATOM 727 N N . LEU A 1 89 ? 2.865 5.129 0.328 1 96.12 89 LEU A N 1
ATOM 728 C CA . LEU A 1 89 ? 1.937 4.215 0.982 1 96.12 89 LEU A CA 1
ATOM 729 C C . LEU A 1 89 ? 1.223 4.902 2.143 1 96.12 89 LEU A C 1
ATOM 731 O O . LEU A 1 89 ? 0.027 4.688 2.354 1 96.12 89 LEU A O 1
ATOM 735 N N . ILE A 1 90 ? 1.906 5.652 2.895 1 95.75 90 ILE A N 1
ATOM 736 C CA . ILE A 1 90 ? 1.334 6.406 4.004 1 95.75 90 ILE A CA 1
ATOM 737 C C . ILE A 1 90 ? 0.286 7.387 3.479 1 95.75 90 ILE A C 1
ATOM 739 O O . ILE A 1 90 ? -0.82 7.469 4.016 1 95.75 90 ILE A O 1
ATOM 743 N N . LEU A 1 91 ? 0.645 8.07 2.418 1 96.19 91 LEU A N 1
ATOM 744 C CA . LEU A 1 91 ? -0.297 9 1.804 1 96.19 91 LEU A CA 1
ATOM 745 C C . LEU A 1 91 ? -1.558 8.273 1.346 1 96.19 91 LEU A C 1
ATOM 747 O O . LEU A 1 91 ? -2.672 8.734 1.597 1 96.19 91 LEU A O 1
ATOM 751 N N . GLU A 1 92 ? -1.394 7.164 0.695 1 97.19 92 GLU A N 1
ATOM 752 C CA . GLU A 1 92 ? -2.529 6.367 0.244 1 97.19 92 GLU A CA 1
ATOM 753 C C . GLU A 1 92 ? -3.463 6.031 1.404 1 97.19 92 GLU A C 1
ATOM 755 O O . GLU A 1 92 ? -4.676 6.242 1.313 1 97.19 92 GLU A O 1
ATOM 760 N N . GLN A 1 93 ? -2.863 5.523 2.486 1 97.12 93 GLN A N 1
ATOM 761 C CA . GLN A 1 93 ? -3.664 5.125 3.639 1 97.12 93 GLN A CA 1
ATOM 762 C C . GLN A 1 93 ? -4.273 6.34 4.332 1 97.12 93 GLN A C 1
ATOM 764 O O . GLN A 1 93 ? -5.418 6.293 4.785 1 97.12 93 GLN A O 1
ATOM 769 N N . PHE A 1 94 ? -3.547 7.426 4.438 1 97.81 94 PHE A N 1
ATOM 770 C CA . PHE A 1 94 ? -4.035 8.664 5.027 1 97.81 94 PHE A CA 1
ATOM 771 C C . PHE A 1 94 ? -5.297 9.141 4.316 1 97.81 94 PHE A C 1
ATOM 773 O O . PHE A 1 94 ? -6.293 9.469 4.965 1 97.81 94 PHE A O 1
ATOM 780 N N . LEU A 1 95 ? -5.277 9.164 3.043 1 97.62 95 LEU A N 1
ATOM 781 C CA . LEU A 1 95 ? -6.418 9.633 2.258 1 97.62 95 LEU A CA 1
ATOM 782 C C . LEU A 1 95 ? -7.617 8.711 2.441 1 97.62 95 LEU A C 1
ATOM 784 O O . LEU A 1 95 ? -8.758 9.172 2.471 1 97.62 95 LEU A O 1
ATOM 788 N N . THR A 1 96 ? -7.328 7.453 2.566 1 97.12 96 THR A N 1
ATOM 789 C CA . THR A 1 96 ? -8.383 6.449 2.682 1 97.12 96 THR A CA 1
ATOM 790 C C . THR A 1 96 ? -9.117 6.59 4.008 1 97.12 96 THR A C 1
ATOM 792 O O . THR A 1 96 ? -10.32 6.324 4.09 1 97.12 96 THR A O 1
ATOM 795 N N . VAL A 1 97 ? -8.492 7.008 5.082 1 97.56 97 VAL A N 1
ATOM 796 C CA . VAL A 1 97 ? -9.078 6.949 6.418 1 97.56 97 VAL A CA 1
ATOM 797 C C . VAL A 1 97 ? -9.742 8.281 6.75 1 97.56 97 VAL A C 1
ATOM 799 O O . VAL A 1 97 ? -10.398 8.42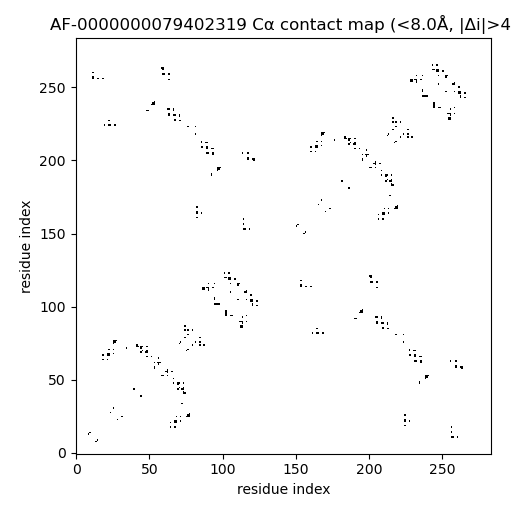2 7.785 1 97.56 97 VAL A O 1
ATOM 802 N N . LEU A 1 98 ? -9.617 9.219 5.965 1 97.62 98 LEU A N 1
ATOM 803 C CA . LEU A 1 98 ? -10.25 10.516 6.184 1 97.62 98 LEU A CA 1
ATOM 804 C C . LEU A 1 98 ? -11.766 10.406 6.047 1 97.62 98 LEU A C 1
ATOM 806 O O . LEU A 1 98 ? -12.266 9.672 5.191 1 97.62 98 LEU A O 1
ATOM 810 N N . PRO A 1 99 ? -12.414 11.18 6.848 1 96.75 99 PRO A N 1
ATOM 811 C CA . PRO A 1 99 ? -13.859 11.25 6.637 1 96.75 99 PRO A CA 1
ATOM 812 C C . PRO A 1 99 ? -14.227 11.703 5.227 1 96.75 99 PRO A C 1
ATOM 814 O O . PRO A 1 99 ? -13.469 12.438 4.59 1 96.75 99 PRO A O 1
ATOM 817 N N . GLN A 1 100 ? -15.352 11.461 4.836 1 96.5 100 GLN A N 1
ATOM 818 C CA . GLN A 1 100 ? -15.758 11.523 3.434 1 96.5 100 GLN A CA 1
ATOM 819 C C . GLN A 1 100 ? -15.602 12.938 2.879 1 96.5 100 GLN A C 1
ATOM 821 O O . GLN A 1 100 ? -14.922 13.133 1.866 1 96.5 100 GLN A O 1
ATOM 826 N N . GLU A 1 101 ? -16.188 13.883 3.496 1 96.25 101 GLU A N 1
ATOM 827 C CA . GLU A 1 101 ? -16.156 15.242 2.971 1 96.25 101 GLU A CA 1
ATOM 828 C C . GLU A 1 101 ? -14.727 15.789 2.963 1 96.25 101 GLU A C 1
ATOM 830 O O . GLU A 1 101 ? -14.312 16.438 2 1 96.25 101 GLU A O 1
ATOM 835 N N . MET A 1 102 ? -14.062 15.508 4.055 1 96.69 102 MET A N 1
ATOM 836 C CA . MET A 1 102 ? -12.664 15.906 4.145 1 96.69 102 MET A CA 1
ATOM 837 C C . MET A 1 102 ? -11.828 15.203 3.084 1 96.69 102 MET A C 1
ATOM 839 O O . MET A 1 102 ? -11 15.836 2.424 1 96.69 102 MET A O 1
ATOM 843 N N . GLN A 1 103 ? -12.008 13.977 2.916 1 97.5 103 GLN A N 1
ATOM 844 C CA . GLN A 1 103 ? -11.305 13.164 1.929 1 97.5 103 GLN A CA 1
ATOM 845 C C . GLN A 1 103 ? -11.5 13.719 0.521 1 97.5 103 GLN A C 1
ATOM 847 O O . GLN A 1 103 ? -10.539 13.867 -0.237 1 97.5 103 GLN A O 1
ATOM 852 N N . SER A 1 104 ? -12.773 13.984 0.175 1 97.12 104 SER A N 1
ATOM 853 C CA . SER A 1 104 ? -13.086 14.547 -1.135 1 97.12 104 SER A CA 1
ATOM 854 C C . SER A 1 104 ? -12.359 15.859 -1.364 1 97.12 104 SER A C 1
ATOM 856 O O . SER A 1 104 ? -11.805 16.094 -2.441 1 97.12 104 SER A O 1
ATOM 858 N N . TRP A 1 105 ? -12.359 16.703 -0.365 1 96.31 105 TRP A N 1
ATOM 859 C CA . TRP A 1 105 ? -11.68 18 -0.42 1 96.31 105 TRP A CA 1
ATOM 860 C C . TRP A 1 105 ? -10.188 17.812 -0.67 1 96.31 105 TRP A C 1
ATOM 862 O O . TRP A 1 105 ? -9.617 18.422 -1.577 1 96.31 105 TRP A O 1
ATOM 872 N N . VAL A 1 106 ? -9.586 17 0.104 1 97.06 106 VAL A N 1
ATOM 873 C CA . VAL A 1 106 ? -8.141 16.797 0.017 1 97.06 106 VAL A CA 1
ATOM 874 C C . VAL A 1 106 ? -7.785 16.188 -1.335 1 97.06 106 VAL A C 1
ATOM 876 O O . VAL A 1 106 ? -6.84 16.625 -1.992 1 97.06 106 VAL A O 1
ATOM 879 N N . ARG A 1 107 ? -8.531 15.219 -1.818 1 95.75 107 ARG A N 1
ATOM 880 C CA . ARG A 1 107 ? -8.273 14.562 -3.096 1 95.75 107 ARG A CA 1
ATOM 881 C C . ARG A 1 107 ? -8.406 15.547 -4.254 1 95.75 107 ARG A C 1
ATOM 883 O O . ARG A 1 107 ? -7.648 15.484 -5.219 1 95.75 107 ARG A O 1
ATOM 890 N N . GLU A 1 108 ? -9.344 16.391 -4.152 1 96.06 108 GLU A N 1
ATOM 891 C CA . GLU A 1 108 ? -9.562 17.391 -5.199 1 96.06 108 GLU A CA 1
ATOM 892 C C . GLU A 1 108 ? -8.352 18.297 -5.359 1 96.06 108 GLU A C 1
ATOM 894 O O . GLU A 1 108 ? -8.07 18.781 -6.457 1 96.06 108 GLU A O 1
ATOM 899 N N . HIS A 1 109 ? -7.625 18.531 -4.336 1 94.94 109 HIS A N 1
ATOM 900 C CA . HIS A 1 109 ? -6.469 19.422 -4.375 1 94.94 109 HIS A CA 1
ATOM 901 C C . HIS A 1 109 ? -5.195 18.641 -4.715 1 94.94 109 HIS A C 1
ATOM 903 O O . HIS A 1 109 ? -4.125 19.25 -4.871 1 94.94 109 HIS A O 1
ATOM 909 N N . GLY A 1 110 ? -5.199 17.328 -4.75 1 93.12 110 GLY A N 1
ATOM 910 C CA . GLY A 1 110 ? -4.188 16.484 -5.348 1 93.12 110 GLY A CA 1
ATOM 911 C C . GLY A 1 110 ? -2.861 16.516 -4.613 1 93.12 110 GLY A C 1
ATOM 912 O O . GLY A 1 110 ? -1.812 16.734 -5.223 1 93.12 110 GLY A O 1
ATOM 913 N N . PRO A 1 111 ? -2.859 16.25 -3.326 1 93.5 111 PRO A N 1
ATOM 914 C CA . PRO A 1 111 ? -1.582 16.219 -2.607 1 93.5 111 PRO A CA 1
ATOM 915 C C . PRO A 1 111 ? -0.654 15.109 -3.082 1 93.5 111 PRO A C 1
ATOM 917 O O . PRO A 1 111 ? -1.118 14.016 -3.416 1 93.5 111 PRO A O 1
ATOM 920 N N . GLU A 1 112 ? 0.619 15.414 -3.082 1 90.25 112 GLU A N 1
ATOM 921 C CA . GLU A 1 112 ? 1.607 14.43 -3.498 1 90.25 112 GLU A CA 1
ATOM 922 C C . GLU A 1 112 ? 2.377 13.875 -2.301 1 90.25 112 GLU A C 1
ATOM 924 O O . GLU A 1 112 ? 3.141 12.922 -2.434 1 90.25 112 GLU A O 1
ATOM 929 N N . THR A 1 113 ? 2.275 14.422 -1.179 1 89.94 113 THR A N 1
ATOM 930 C CA . THR A 1 113 ? 2.902 13.977 0.061 1 89.94 113 THR A CA 1
ATOM 931 C C . THR A 1 113 ? 1.892 13.961 1.205 1 89.94 113 THR A C 1
ATOM 933 O O . THR A 1 113 ? 0.867 14.648 1.142 1 89.94 113 THR A O 1
ATOM 936 N N . CYS A 1 114 ? 2.197 13.234 2.193 1 93.25 114 CYS A N 1
ATOM 937 C CA . CYS A 1 114 ? 1.313 13.203 3.354 1 93.25 114 CYS A CA 1
ATOM 938 C C . CYS A 1 114 ? 1.293 14.555 4.059 1 93.25 114 CYS A C 1
ATOM 940 O O . CYS A 1 114 ? 0.256 14.977 4.574 1 93.25 114 CYS A O 1
ATOM 942 N N . THR A 1 115 ? 2.359 15.281 4.02 1 92.38 115 THR A N 1
ATOM 943 C CA . THR A 1 115 ? 2.459 16.609 4.621 1 92.38 115 THR A CA 1
ATOM 944 C C . THR A 1 115 ? 1.485 17.578 3.959 1 92.38 115 THR A C 1
ATOM 946 O O . THR A 1 115 ? 0.77 18.312 4.641 1 92.38 115 THR A O 1
ATOM 949 N N . GLN A 1 116 ? 1.485 17.516 2.695 1 93.69 116 GLN A N 1
ATOM 950 C CA . GLN A 1 116 ? 0.547 18.344 1.94 1 93.69 116 GLN A CA 1
ATOM 951 C C . GLN A 1 116 ? -0.896 17.969 2.258 1 93.69 116 GLN A C 1
ATOM 953 O O . GLN A 1 116 ? -1.746 18.828 2.445 1 93.69 116 GLN A O 1
ATOM 958 N N . ALA A 1 117 ? -1.142 16.703 2.34 1 96 117 ALA A N 1
ATOM 959 C CA . ALA A 1 117 ? -2.484 16.203 2.629 1 96 117 ALA A CA 1
ATOM 960 C C . ALA A 1 117 ? -2.945 16.656 4.016 1 96 117 ALA A C 1
ATOM 962 O O . ALA A 1 117 ? -4.105 17.031 4.195 1 96 117 ALA A O 1
ATOM 963 N N . VAL A 1 118 ? -2.053 16.641 4.938 1 95.25 118 VAL A N 1
ATOM 964 C CA . VAL A 1 118 ? -2.344 17.078 6.297 1 95.25 118 VAL A CA 1
ATOM 965 C C . VAL A 1 118 ? -2.727 18.547 6.297 1 95.25 118 VAL A C 1
ATOM 967 O O . VAL A 1 118 ? -3.721 18.938 6.914 1 95.25 118 VAL A O 1
ATOM 970 N N . ALA A 1 119 ? -1.92 19.312 5.605 1 94.38 119 ALA A N 1
ATOM 971 C CA . ALA A 1 119 ? -2.184 20.75 5.543 1 94.38 119 ALA A CA 1
ATOM 972 C C . ALA A 1 119 ? -3.568 21.016 4.965 1 94.38 119 ALA A C 1
ATOM 974 O O . ALA A 1 119 ? -4.309 21.859 5.488 1 94.38 119 ALA A O 1
ATOM 975 N N . LEU A 1 120 ? -3.916 20.328 3.941 1 95.69 120 LEU A N 1
ATOM 976 C CA . LEU A 1 120 ? -5.223 20.484 3.311 1 95.69 120 LEU A CA 1
ATOM 977 C C . LEU A 1 120 ? -6.336 20.047 4.254 1 95.69 120 LEU A C 1
ATOM 979 O O . LEU A 1 120 ? -7.383 20.688 4.336 1 95.69 120 LEU A O 1
ATOM 983 N N . ALA A 1 121 ? -6.129 18.953 4.934 1 96.44 121 ALA A N 1
ATOM 984 C CA . ALA A 1 121 ? -7.113 18.438 5.883 1 96.44 121 ALA A CA 1
ATOM 985 C C . ALA A 1 121 ? -7.328 19.422 7.031 1 96.44 121 ALA A C 1
ATOM 987 O O . ALA A 1 121 ? -8.461 19.641 7.465 1 96.44 121 ALA A O 1
ATOM 988 N N . GLU A 1 122 ? -6.289 19.953 7.5 1 94.12 122 GLU A N 1
ATOM 989 C CA . GLU A 1 122 ? -6.379 20.922 8.586 1 94.12 122 GLU A CA 1
ATOM 990 C C . GLU A 1 122 ? -7.074 22.203 8.125 1 94.12 122 GLU A C 1
ATOM 992 O O . GLU A 1 122 ? -7.781 22.844 8.906 1 94.12 122 GLU A O 1
ATOM 997 N N . ASP A 1 123 ? -6.859 22.594 6.93 1 93.06 123 ASP A N 1
ATOM 998 C CA . ASP A 1 123 ? -7.551 23.75 6.355 1 93.06 123 ASP A CA 1
ATOM 999 C C . ASP A 1 123 ? -9.055 23.5 6.273 1 93.06 123 ASP A C 1
ATOM 1001 O O . ASP A 1 123 ? -9.844 24.438 6.316 1 93.06 123 ASP A O 1
ATOM 1005 N N . PHE A 1 124 ? -9.375 22.297 6.004 1 92.94 124 PHE A N 1
ATOM 1006 C CA . PHE A 1 124 ? -10.781 21.906 5.918 1 92.94 124 PHE A CA 1
ATOM 1007 C C . PHE A 1 124 ? -11.461 22.031 7.277 1 92.94 124 PHE A C 1
ATOM 1009 O O . PHE A 1 124 ? -12.664 22.297 7.352 1 92.94 124 PHE A O 1
ATOM 1016 N N . LEU A 1 125 ? -10.742 21.734 8.375 1 89.19 125 LEU A N 1
ATOM 1017 C CA . LEU A 1 125 ? -11.281 21.781 9.734 1 89.19 125 LEU A CA 1
ATOM 1018 C C . LEU A 1 125 ? -11.508 23.219 10.18 1 89.19 125 LEU A C 1
ATOM 1020 O O . LEU A 1 125 ? -10.773 24.125 9.773 1 89.19 125 LEU A O 1
ATOM 1024 N N . PRO A 1 126 ? -12.742 23.438 10.82 1 78.94 126 PRO A N 1
ATOM 1025 C CA . PRO A 1 126 ? -13.016 24.781 11.312 1 78.94 126 PRO A CA 1
ATOM 1026 C C . PRO A 1 126 ? -11.891 25.344 12.18 1 78.94 126 PRO A C 1
ATOM 1028 O O . PRO A 1 126 ? -11.242 24.578 12.914 1 78.94 126 PRO A O 1
ATOM 1031 N N . HIS A 1 127 ? -11.266 26.344 11.656 1 68.12 127 HIS A N 1
ATOM 1032 C CA . HIS A 1 127 ? -10.203 26.953 12.438 1 68.12 127 HIS A CA 1
ATOM 1033 C C . HIS A 1 127 ? -10.672 27.297 13.852 1 68.12 127 HIS A C 1
ATOM 1035 O O . HIS A 1 127 ? -11.797 27.75 14.039 1 68.12 127 HIS A O 1
ATOM 1041 N N . ARG A 1 128 ? -10.523 26.328 14.789 1 56.03 128 ARG A N 1
ATOM 1042 C CA . ARG A 1 128 ? -10.789 26.812 16.141 1 56.03 128 ARG A CA 1
ATOM 1043 C C . ARG A 1 128 ? -10.281 28.234 16.312 1 56.03 128 ARG A C 1
ATOM 1045 O O . ARG A 1 128 ? -9.141 28.547 15.961 1 56.03 128 ARG A O 1
ATOM 1052 N N . PRO A 1 129 ? -11.117 29.172 16.406 1 50.84 129 PRO A N 1
ATOM 1053 C CA . PRO A 1 129 ? -10.641 30.531 16.656 1 50.84 129 PRO A CA 1
ATOM 1054 C C . PRO A 1 129 ? -9.453 30.578 17.609 1 50.84 129 PRO A C 1
ATOM 1056 O O . PRO A 1 129 ? -9.312 29.703 18.469 1 50.84 129 PRO A O 1
ATOM 1059 N N . TRP A 1 130 ? -8.281 30.812 17.141 1 47.81 130 TRP A N 1
ATOM 1060 C CA . TRP A 1 130 ? -7.262 31.156 18.125 1 47.81 130 TRP A CA 1
ATOM 1061 C C . TRP A 1 130 ? -7.895 31.688 19.406 1 47.81 130 TRP A C 1
ATOM 1063 O O . TRP A 1 130 ? -8.602 32.688 19.391 1 47.81 130 TRP A O 1
ATOM 1073 N N . GLU A 1 131 ? -8.445 30.922 20.156 1 46.78 131 GLU A N 1
ATOM 1074 C CA . GLU A 1 131 ? -8.812 31.516 21.438 1 46.78 131 GLU A CA 1
ATOM 1075 C C . GLU A 1 131 ? -7.695 32.406 21.953 1 46.78 131 GLU A C 1
ATOM 1077 O O . GLU A 1 131 ? -6.789 31.953 22.656 1 46.78 131 GLU A O 1
ATOM 1082 N N . GLY A 1 132 ? -6.672 32.875 21.25 1 40.38 132 GLY A N 1
ATOM 1083 C CA . GLY A 1 132 ? -6.02 34 21.891 1 40.38 132 GLY A CA 1
ATOM 1084 C C . GLY A 1 132 ? -6.977 34.906 22.656 1 40.38 132 GLY A C 1
ATOM 1085 O O . GLY A 1 132 ? -7.938 35.438 22.094 1 40.38 132 GLY A O 1
ATOM 1086 N N . ASP A 1 133 ? -7.398 34.5 23.75 1 39.94 133 ASP A N 1
ATOM 1087 C CA . ASP A 1 133 ? -7.691 35.438 24.828 1 39.94 133 ASP A CA 1
ATOM 1088 C C . ASP A 1 133 ? -6.832 36.688 24.703 1 39.94 133 ASP A C 1
ATOM 1090 O O . ASP A 1 133 ? -5.645 36.656 25.031 1 39.94 133 ASP A O 1
ATOM 1094 N N . ILE A 1 134 ? -6.754 37.375 23.688 1 41.12 134 ILE A N 1
ATOM 1095 C CA . ILE A 1 134 ? -6.496 38.812 23.688 1 41.12 134 ILE A CA 1
ATOM 1096 C C . ILE A 1 134 ? -6.996 39.438 24.984 1 41.12 134 ILE A C 1
ATOM 1098 O O . ILE A 1 134 ? -6.801 40.625 25.234 1 41.12 134 ILE A O 1
ATOM 1102 N N . GLN A 1 135 ? -7.957 38.781 25.609 1 39.88 135 GLN A N 1
ATOM 1103 C CA . GLN A 1 135 ? -8.32 39.469 26.844 1 39.88 135 GLN A CA 1
ATOM 1104 C C . GLN A 1 135 ? -7.145 39.5 27.828 1 39.88 135 GLN A C 1
ATOM 1106 O O . GLN A 1 135 ? -7.023 40.438 28.625 1 39.88 135 GLN A O 1
ATOM 1111 N N . GLU A 1 136 ? -6.395 38.344 27.969 1 40.53 136 GLU A N 1
ATOM 1112 C CA . GLU A 1 136 ? -5.449 38.531 29.062 1 40.53 136 GLU A CA 1
ATOM 1113 C C . GLU A 1 136 ? -4.332 39.5 28.656 1 40.53 136 GLU A C 1
ATOM 1115 O O . GLU A 1 136 ? -3.562 39.969 29.5 1 40.53 136 GLU A O 1
ATOM 1120 N N . VAL A 1 137 ? -4.012 39.562 27.344 1 39.12 137 VAL A N 1
ATOM 1121 C CA . VAL A 1 137 ? -3.039 40.625 27.062 1 39.12 137 VAL A CA 1
ATOM 1122 C C . VAL A 1 137 ? -3.682 42 27.281 1 39.12 137 VAL A C 1
ATOM 1124 O O . VAL A 1 137 ? -2.986 43 27.344 1 39.12 137 VAL A O 1
ATOM 1127 N N . CYS A 1 138 ? -5 42 26.828 1 37.53 138 CYS A N 1
ATOM 1128 C CA . CYS A 1 138 ? -5.52 43.344 27.078 1 37.53 138 CYS A CA 1
ATOM 1129 C C . CYS A 1 138 ? -5.543 43.656 28.578 1 37.53 138 CYS A C 1
ATOM 1131 O O . CYS A 1 138 ? -5.598 44.812 28.969 1 37.53 138 CYS A O 1
ATOM 1133 N N . LYS A 1 139 ? -5.973 42.625 29.422 1 41.06 139 LYS A N 1
ATOM 1134 C CA . LYS A 1 139 ? -6.18 43.125 30.781 1 41.06 139 LYS A CA 1
ATOM 1135 C C . LYS A 1 139 ? -4.859 43.562 31.406 1 41.06 139 LYS A C 1
ATOM 1137 O O . LYS A 1 139 ? -4.852 44.25 32.438 1 41.06 139 LYS A O 1
ATOM 1142 N N . ARG A 1 140 ? -3.762 42.844 30.953 1 40.53 140 ARG A N 1
ATOM 1143 C CA . ARG A 1 140 ? -2.695 43.281 31.844 1 40.53 140 ARG A CA 1
ATOM 1144 C C . ARG A 1 140 ? -2.359 44.75 31.625 1 40.53 140 ARG A C 1
ATOM 1146 O O . ARG A 1 140 ? -1.615 45.344 32.406 1 40.53 140 ARG A O 1
ATOM 1153 N N . SER A 1 141 ? -2.691 45.25 30.453 1 37.03 141 SER A N 1
ATOM 1154 C CA . SER A 1 141 ? -2.258 46.625 30.453 1 37.03 141 SER A CA 1
ATOM 1155 C C . SER A 1 141 ? -3.145 47.5 31.359 1 37.03 141 SER A C 1
ATOM 1157 O O . SER A 1 141 ? -2.857 48.656 31.578 1 37.03 141 SER A O 1
ATOM 1159 N N . VAL A 1 142 ? -4.336 46.875 31.703 1 32.72 142 VAL A N 1
ATOM 1160 C CA . VAL A 1 142 ? -4.934 47.844 32.625 1 32.72 142 VAL A CA 1
ATOM 1161 C C . VAL A 1 142 ? -4.375 47.656 34.031 1 32.72 142 VAL A C 1
ATOM 1163 O O . VAL A 1 142 ? -4.102 46.531 34.438 1 32.72 142 VAL A O 1
ATOM 1166 N N . MET B 1 1 ? 16.406 42.031 22.406 1 26.72 1 MET B N 1
ATOM 1167 C CA . MET B 1 1 ? 16.172 41.875 20.984 1 26.72 1 MET B CA 1
ATOM 1168 C C . MET B 1 1 ? 16 40.406 20.609 1 26.72 1 MET B C 1
ATOM 1170 O O . MET B 1 1 ? 16.984 39.688 20.344 1 26.72 1 MET B O 1
ATOM 1174 N N . ILE B 1 2 ? 15.195 39.625 21.312 1 34.03 2 ILE B N 1
ATOM 1175 C CA . ILE B 1 2 ? 14.977 38.188 21.359 1 34.03 2 ILE B CA 1
ATOM 1176 C C . ILE B 1 2 ? 14.383 37.688 20.047 1 34.03 2 ILE B C 1
ATOM 1178 O O . ILE B 1 2 ? 13.289 38.125 19.656 1 34.03 2 ILE B O 1
ATOM 1182 N N . SER B 1 3 ? 15.242 37.469 18.969 1 29.69 3 SER B N 1
ATOM 1183 C CA . SER B 1 3 ? 14.945 37.125 17.578 1 29.69 3 SER B CA 1
ATOM 1184 C C . SER B 1 3 ? 13.938 35.969 17.516 1 29.69 3 SER B C 1
ATOM 1186 O O . SER B 1 3 ? 14.078 34.969 18.203 1 29.69 3 SER B O 1
ATOM 1188 N N . PHE B 1 4 ? 12.633 36.25 17.188 1 31.92 4 PHE B N 1
ATOM 1189 C CA . PHE B 1 4 ? 11.461 35.5 16.734 1 31.92 4 PHE B CA 1
ATOM 1190 C C . PHE B 1 4 ? 11.859 34.406 15.734 1 31.92 4 PHE B C 1
ATOM 1192 O O . PHE B 1 4 ? 11.414 34.438 14.586 1 31.92 4 PHE B O 1
ATOM 1199 N N . ILE B 1 5 ? 13.156 34.031 15.664 1 34.56 5 ILE B N 1
ATOM 1200 C CA . ILE B 1 5 ? 13.656 33.031 14.719 1 34.56 5 ILE B CA 1
ATOM 1201 C C . ILE B 1 5 ? 12.844 31.75 14.859 1 34.56 5 ILE B C 1
ATOM 1203 O O . ILE B 1 5 ? 13.008 30.828 14.062 1 34.56 5 ILE B O 1
ATOM 1207 N N . GLY B 1 6 ? 12.312 31.469 16.078 1 34.91 6 GLY B N 1
ATOM 1208 C CA . GLY B 1 6 ? 11.82 30.125 16.344 1 34.91 6 GLY B CA 1
ATOM 1209 C C . GLY B 1 6 ? 10.617 29.766 15.492 1 34.91 6 GLY B C 1
ATOM 1210 O O . GLY B 1 6 ? 10.156 28.625 15.523 1 34.91 6 GLY B O 1
ATOM 1211 N N . ALA B 1 7 ? 9.742 30.719 15.266 1 37.34 7 ALA B N 1
ATOM 1212 C CA . ALA B 1 7 ? 8.391 30.484 14.773 1 37.34 7 ALA B CA 1
ATOM 1213 C C . ALA B 1 7 ? 8.422 29.938 13.344 1 37.34 7 ALA B C 1
ATOM 1215 O O . ALA B 1 7 ? 7.402 29.453 12.844 1 37.34 7 ALA B O 1
ATOM 1216 N N . LEU B 1 8 ? 9.352 30.375 12.477 1 35.97 8 LEU B N 1
ATOM 1217 C CA . LEU B 1 8 ? 9.297 30.297 11.023 1 35.97 8 LEU B CA 1
ATOM 1218 C C . LEU B 1 8 ? 9.328 28.844 10.562 1 35.97 8 LEU B C 1
ATOM 1220 O O . LEU B 1 8 ? 9.047 28.547 9.398 1 35.97 8 LEU B O 1
ATOM 1224 N N . ILE B 1 9 ? 10.156 28 11.203 1 38.56 9 ILE B N 1
ATOM 1225 C CA . ILE B 1 9 ? 10.586 26.797 10.516 1 38.56 9 ILE B CA 1
ATOM 1226 C C . ILE B 1 9 ? 9.438 25.781 10.484 1 38.56 9 ILE B C 1
ATOM 1228 O O . ILE B 1 9 ? 9.656 24.594 10.281 1 38.56 9 ILE B O 1
ATOM 1232 N N . TRP B 1 10 ? 8.344 26.031 11.156 1 41.25 10 TRP B N 1
ATOM 1233 C CA . TRP B 1 10 ? 7.262 25.062 11.227 1 41.25 10 TRP B CA 1
ATOM 1234 C C . TRP B 1 10 ? 6.578 24.906 9.875 1 41.25 10 TRP B C 1
ATOM 1236 O O . TRP B 1 10 ? 5.367 24.672 9.805 1 41.25 10 TRP B O 1
ATOM 1246 N N . GLY B 1 11 ? 7.023 25.516 8.906 1 40.5 11 GLY B N 1
ATOM 1247 C CA . GLY B 1 11 ? 6.363 25.469 7.609 1 40.5 11 GLY B CA 1
ATOM 1248 C C . GLY B 1 11 ? 6.227 24.078 7.051 1 40.5 11 GLY B C 1
ATOM 1249 O O . GLY B 1 11 ? 6.672 23.109 7.676 1 40.5 11 GLY B O 1
ATOM 1250 N N . PRO B 1 12 ? 5.477 23.953 5.906 1 49.47 12 PRO B N 1
ATOM 1251 C CA . PRO B 1 12 ? 5.34 22.688 5.18 1 49.47 12 PRO B CA 1
ATOM 1252 C C . PRO B 1 12 ? 6.629 21.875 5.18 1 49.47 12 PRO B C 1
ATOM 1254 O O . PRO B 1 12 ? 6.578 20.641 5.172 1 49.47 12 PRO B O 1
ATOM 1257 N N . GLU B 1 13 ? 7.656 22.547 5.25 1 49.16 13 GLU B N 1
ATOM 1258 C CA . GLU B 1 13 ? 8.969 21.906 5.246 1 49.16 13 GLU B CA 1
ATOM 1259 C C . GLU B 1 13 ? 9.234 21.188 6.57 1 49.16 13 GLU B C 1
ATOM 1261 O O . GLU B 1 13 ? 9.875 20.141 6.594 1 49.16 13 GLU B O 1
ATOM 1266 N N . ALA B 1 14 ? 8.836 21.828 7.633 1 49.84 14 ALA B N 1
ATOM 1267 C CA . ALA B 1 14 ? 9.008 21.219 8.945 1 49.84 14 ALA B CA 1
ATOM 1268 C C . ALA B 1 14 ? 8.18 19.938 9.07 1 49.84 14 ALA B C 1
ATOM 1270 O O . ALA B 1 14 ? 8.633 18.953 9.656 1 49.84 14 ALA B O 1
ATOM 1271 N N . SER B 1 15 ? 6.961 20.031 8.641 1 54.34 15 SER B N 1
ATOM 1272 C CA . SER B 1 15 ? 6.082 18.859 8.664 1 54.34 15 SER B CA 1
ATOM 1273 C C . SER B 1 15 ? 6.668 17.719 7.855 1 54.34 15 SER B C 1
ATOM 1275 O O . SER B 1 15 ? 6.578 16.547 8.258 1 54.34 15 SER B O 1
ATOM 1277 N N . ASN B 1 16 ? 7.25 18.141 6.727 1 56.91 16 ASN B N 1
ATOM 1278 C CA . ASN B 1 16 ? 7.98 17.141 5.973 1 56.91 16 ASN B CA 1
ATOM 1279 C C . ASN B 1 16 ? 9.125 16.547 6.789 1 56.91 16 ASN B C 1
ATOM 1281 O O . ASN B 1 16 ? 9.406 15.344 6.684 1 56.91 16 ASN B O 1
ATOM 1285 N N . LEU B 1 17 ? 9.656 17.484 7.555 1 55.56 17 LEU B N 1
ATOM 1286 C CA . LEU B 1 17 ? 10.781 17.047 8.367 1 55.56 17 LEU B CA 1
ATOM 1287 C C . LEU B 1 17 ? 10.359 15.969 9.359 1 55.56 17 LEU B C 1
ATOM 1289 O O . LEU B 1 17 ? 11.086 14.992 9.578 1 55.56 17 LEU B O 1
ATOM 1293 N N . TRP B 1 18 ? 9.219 16.281 9.992 1 56.22 18 TRP B N 1
ATOM 1294 C CA . TRP B 1 18 ? 8.742 15.32 10.977 1 56.22 18 TRP B CA 1
ATOM 1295 C C . TRP B 1 18 ? 8.484 13.961 10.328 1 56.22 18 TRP B C 1
ATOM 1297 O O . TRP B 1 18 ? 8.805 12.922 10.906 1 56.22 18 TRP B O 1
ATOM 1307 N N . GLN B 1 19 ? 7.777 14.016 9.18 1 57.84 19 GLN B N 1
ATOM 1308 C CA . GLN B 1 19 ? 7.52 12.766 8.484 1 57.84 19 GLN B CA 1
ATOM 1309 C C . GLN B 1 19 ? 8.828 12.07 8.102 1 57.84 19 GLN B C 1
ATOM 1311 O O . GLN B 1 19 ? 8.945 10.852 8.227 1 57.84 19 GLN B O 1
ATOM 1316 N N . TRP B 1 20 ? 9.711 12.938 7.812 1 58.62 20 TRP B N 1
ATOM 1317 C CA . TRP B 1 20 ? 11.023 12.406 7.48 1 58.62 20 TRP B CA 1
ATOM 1318 C C . TRP B 1 20 ? 11.727 11.875 8.727 1 58.62 20 TRP B C 1
ATOM 1320 O O . TRP B 1 20 ? 12.398 10.836 8.68 1 58.62 20 TRP B O 1
ATOM 1330 N N . MET B 1 21 ? 11.477 12.547 9.766 1 58.22 21 MET B N 1
ATOM 1331 C CA . MET B 1 21 ? 12.07 12.078 11.016 1 58.22 21 MET B CA 1
ATOM 1332 C C . MET B 1 21 ? 11.492 10.719 11.414 1 58.22 21 MET B C 1
ATOM 1334 O O . MET B 1 21 ? 12.227 9.82 11.812 1 58.22 21 MET B O 1
ATOM 1338 N N . VAL B 1 22 ? 10.25 10.578 11.336 1 60.53 22 VAL B N 1
ATOM 1339 C CA . VAL B 1 22 ? 9.609 9.32 11.695 1 60.53 22 VAL B CA 1
ATOM 1340 C C . VAL B 1 22 ? 10.07 8.211 10.742 1 60.53 22 VAL B C 1
ATOM 1342 O O . VAL B 1 22 ? 10.438 7.121 11.18 1 60.53 22 VAL B O 1
ATOM 1345 N N . LEU B 1 23 ? 10.102 8.562 9.508 1 65.62 23 LEU B N 1
ATOM 1346 C CA . LEU B 1 23 ? 10.539 7.594 8.516 1 65.62 23 LEU B CA 1
ATOM 1347 C C . LEU B 1 23 ? 12.031 7.309 8.648 1 65.62 23 LEU B C 1
ATOM 1349 O O . LEU B 1 23 ? 12.469 6.176 8.453 1 65.62 23 LEU B O 1
ATOM 1353 N N . GLY B 1 24 ? 12.742 8.438 8.969 1 62.78 24 GLY B N 1
ATOM 1354 C CA . GLY B 1 24 ? 14.148 8.25 9.297 1 62.78 24 GLY B CA 1
ATOM 1355 C C . GLY B 1 24 ? 14.367 7.332 10.477 1 62.78 24 GLY B C 1
ATOM 1356 O O . GLY B 1 24 ? 15.25 6.469 10.445 1 62.78 24 GLY B O 1
ATOM 1357 N N . GLN B 1 25 ? 13.586 7.555 11.516 1 62.78 25 GLN B N 1
ATOM 1358 C CA . GLN B 1 25 ? 13.672 6.676 12.68 1 62.78 25 GLN B CA 1
ATOM 1359 C C . GLN B 1 25 ? 13.367 5.23 12.297 1 62.78 25 GLN B C 1
ATOM 1361 O O . GLN B 1 25 ? 13.945 4.301 12.859 1 62.78 25 GLN B O 1
ATOM 1366 N N . CYS B 1 26 ? 12.43 5.051 11.383 1 65.44 26 CYS B N 1
ATOM 1367 C CA . CYS B 1 26 ? 12.117 3.705 10.914 1 65.44 26 CYS B CA 1
ATOM 1368 C C . CYS B 1 26 ? 13.336 3.07 10.242 1 65.44 26 CYS B C 1
ATOM 1370 O O . CYS B 1 26 ? 13.586 1.875 10.406 1 65.44 26 CYS B O 1
ATOM 1372 N N . LEU B 1 27 ? 14.094 3.936 9.516 1 62.94 27 LEU B N 1
ATOM 1373 C CA . LEU B 1 27 ? 15.195 3.396 8.727 1 62.94 27 LEU B CA 1
ATOM 1374 C C . LEU B 1 27 ? 16.453 3.244 9.578 1 62.94 27 LEU B C 1
ATOM 1376 O O . LEU B 1 27 ? 17.266 2.355 9.328 1 62.94 27 LEU B O 1
ATOM 1380 N N . TRP B 1 28 ? 16.828 4.266 10.508 1 58.56 28 TRP B N 1
ATOM 1381 C CA . TRP B 1 28 ? 18.062 4.25 11.297 1 58.56 28 TRP B CA 1
ATOM 1382 C C . TRP B 1 28 ? 17.781 3.842 12.734 1 58.56 28 TRP B C 1
ATOM 1384 O O . TRP B 1 28 ? 18.703 3.688 13.539 1 58.56 28 TRP B O 1
ATOM 1394 N N . GLY B 1 29 ? 16.734 4.051 13.25 1 53.19 29 GLY B N 1
ATOM 1395 C CA . GLY B 1 29 ? 16.422 3.939 14.664 1 53.19 29 GLY B CA 1
ATOM 1396 C C . GLY B 1 29 ? 16.859 2.621 15.273 1 53.19 29 GLY B C 1
ATOM 1397 O O . GLY B 1 29 ? 16.594 1.554 14.719 1 53.19 29 GLY B O 1
ATOM 1398 N N . GLU B 1 30 ? 17.984 2.521 15.906 1 46.22 30 GLU B N 1
ATOM 1399 C CA . GLU B 1 30 ? 18.375 1.573 16.953 1 46.22 30 GLU B CA 1
ATOM 1400 C C . GLU B 1 30 ? 17.156 1.122 17.75 1 46.22 30 GLU B C 1
ATOM 1402 O O . GLU B 1 30 ? 17.25 0.186 18.562 1 4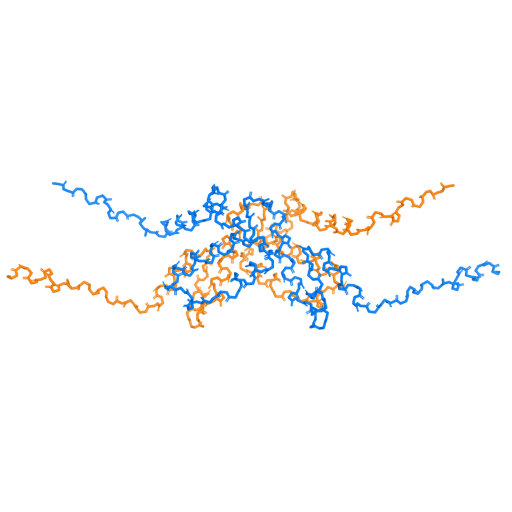6.22 30 GLU B O 1
ATOM 1407 N N . GLY B 1 31 ? 16.328 1.961 18.172 1 43.41 31 GLY B N 1
ATOM 1408 C CA . GLY B 1 31 ? 15.188 1.733 19.031 1 43.41 31 GLY B CA 1
ATOM 1409 C C . GLY B 1 31 ? 14.18 0.75 18.469 1 43.41 31 GLY B C 1
ATOM 1410 O O . GLY B 1 31 ? 13.016 0.739 18.875 1 43.41 31 GLY B O 1
ATOM 1411 N N . GLY B 1 32 ? 14.391 0.344 17.422 1 43.5 32 GLY B N 1
ATOM 1412 C CA . GLY B 1 32 ? 13.727 -0.839 16.906 1 43.5 32 GLY B CA 1
ATOM 1413 C C . GLY B 1 32 ? 13.453 -1.889 17.969 1 43.5 32 GLY B C 1
ATOM 1414 O O . GLY B 1 32 ? 13.07 -3.016 17.656 1 43.5 32 GLY B O 1
ATOM 1415 N N . ALA B 1 33 ? 14.094 -1.754 19.062 1 39.03 33 ALA B N 1
ATOM 1416 C CA . ALA B 1 33 ? 13.945 -2.66 20.203 1 39.03 33 ALA B CA 1
ATOM 1417 C C . ALA B 1 33 ? 12.477 -2.877 20.547 1 39.03 33 ALA B C 1
ATOM 1419 O O . ALA B 1 33 ? 12.102 -3.928 21.078 1 39.03 33 ALA B O 1
ATOM 1420 N N . ILE B 1 34 ? 11.812 -1.731 20.688 1 41.53 34 ILE B N 1
ATOM 1421 C CA . ILE B 1 34 ? 10.477 -1.979 21.203 1 41.53 34 ILE B CA 1
ATOM 1422 C C . ILE B 1 34 ? 9.734 -2.949 20.297 1 41.53 34 ILE B C 1
ATOM 1424 O O . ILE B 1 34 ? 8.797 -3.627 20.719 1 41.53 34 ILE B O 1
ATOM 1428 N N . LEU B 1 35 ? 9.938 -2.762 18.984 1 42.47 35 LEU B N 1
ATOM 1429 C CA . LEU B 1 35 ? 9.172 -3.666 18.141 1 42.47 35 LEU B CA 1
ATOM 1430 C C . LEU B 1 35 ? 9.75 -5.078 18.188 1 42.47 35 LEU B C 1
ATOM 1432 O O . LEU B 1 35 ? 9.391 -5.93 17.375 1 42.47 35 LEU B O 1
ATOM 1436 N N . ARG B 1 36 ? 10.883 -5.105 18.797 1 43.41 36 ARG B N 1
ATOM 1437 C CA . ARG B 1 36 ? 11.508 -6.426 18.812 1 43.41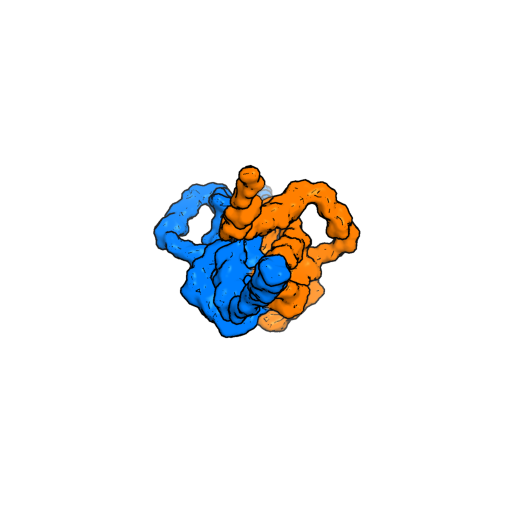 36 ARG B CA 1
ATOM 1438 C C . ARG B 1 36 ? 10.547 -7.477 19.375 1 43.41 36 ARG B C 1
ATOM 1440 O O . ARG B 1 36 ? 10.875 -8.664 19.391 1 43.41 36 ARG B O 1
ATOM 1447 N N . GLY B 1 37 ? 9.82 -6.941 20.375 1 44.47 37 GLY B N 1
ATOM 1448 C CA . GLY B 1 37 ? 9.234 -8.109 21.016 1 44.47 37 GLY B CA 1
ATOM 1449 C C . GLY B 1 37 ? 8.602 -9.07 20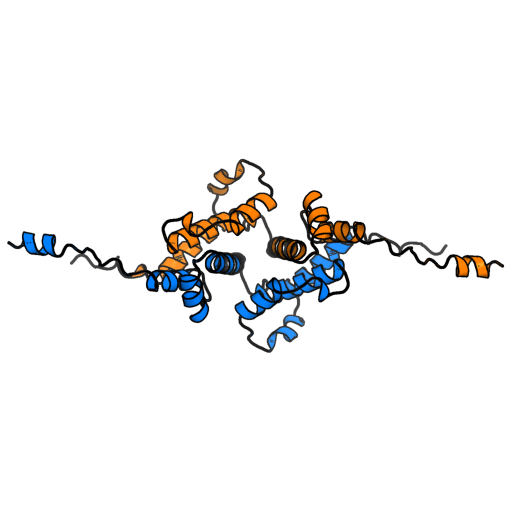.031 1 44.47 37 GLY B C 1
ATOM 1450 O O . GLY B 1 37 ? 9.016 -10.227 19.922 1 44.47 37 GLY B O 1
ATOM 1451 N N . TYR B 1 38 ? 7.117 -8.953 19.953 1 48.56 38 TYR B N 1
ATOM 1452 C CA . TYR B 1 38 ? 6.316 -10.086 19.5 1 48.56 38 TYR B CA 1
ATOM 1453 C C . TYR B 1 38 ? 6.414 -10.234 17.984 1 48.56 38 TYR B C 1
ATOM 1455 O O . TYR B 1 38 ? 6.348 -9.242 17.25 1 48.56 38 TYR B O 1
ATOM 1463 N N . ASN B 1 39 ? 7.27 -11.18 17.438 1 60.25 39 ASN B N 1
ATOM 1464 C CA . ASN B 1 39 ? 7.297 -11.781 16.109 1 60.25 39 ASN B CA 1
ATOM 1465 C C . ASN B 1 39 ? 5.945 -11.664 15.414 1 60.25 39 ASN B C 1
ATOM 1467 O O . ASN B 1 39 ? 5.301 -12.68 15.133 1 60.25 39 ASN B O 1
ATOM 1471 N N . ILE B 1 40 ? 5.371 -10.461 15.484 1 75.5 40 ILE B N 1
ATOM 1472 C CA . ILE B 1 40 ? 4.082 -10.281 14.828 1 75.5 40 ILE B CA 1
ATOM 1473 C C . ILE B 1 40 ? 4.254 -10.398 13.312 1 75.5 40 ILE B C 1
ATOM 1475 O O . ILE B 1 40 ? 5.133 -9.758 12.734 1 75.5 40 ILE B O 1
ATOM 1479 N N . SER B 1 41 ? 3.547 -11.258 12.781 1 85.94 41 SER B N 1
ATOM 1480 C CA . SER B 1 41 ? 3.635 -11.539 11.352 1 85.94 41 SER B CA 1
ATOM 1481 C C . SER B 1 41 ? 3.439 -10.266 10.531 1 85.94 41 SER B C 1
ATOM 1483 O O . SER B 1 41 ? 2.811 -9.312 10.992 1 85.94 41 SER B O 1
ATOM 1485 N N . ALA B 1 42 ? 4.074 -10.164 9.484 1 89.25 42 ALA B N 1
ATOM 1486 C CA . ALA B 1 42 ? 3.898 -9.047 8.555 1 89.25 42 ALA B CA 1
ATOM 1487 C C . ALA B 1 42 ? 2.42 -8.805 8.266 1 89.25 42 ALA B C 1
ATOM 1489 O O . ALA B 1 42 ? 1.983 -7.656 8.156 1 89.25 42 ALA B O 1
ATOM 1490 N N . GLU B 1 43 ? 1.681 -9.883 8.281 1 90.62 43 GLU B N 1
ATOM 1491 C CA . GLU B 1 43 ? 0.253 -9.781 7.988 1 90.62 43 GLU B CA 1
ATOM 1492 C C . GLU B 1 43 ? -0.491 -9.055 9.102 1 90.62 43 GLU B C 1
ATOM 1494 O O . GLU B 1 43 ? -1.377 -8.242 8.836 1 90.62 43 GLU B O 1
ATOM 1499 N N . THR B 1 44 ? -0.199 -9.406 10.258 1 92.19 44 THR B N 1
ATOM 1500 C CA . THR B 1 44 ? -0.831 -8.727 11.383 1 92.19 44 THR B CA 1
ATOM 1501 C C . THR B 1 44 ? -0.506 -7.238 11.367 1 92.19 44 THR B C 1
ATOM 1503 O O . THR B 1 44 ? -1.383 -6.406 11.609 1 92.19 44 THR B O 1
ATOM 1506 N N . GLN B 1 45 ? 0.725 -6.93 11.141 1 93.69 45 GLN B N 1
ATOM 1507 C CA . GLN B 1 45 ? 1.135 -5.531 11.062 1 93.69 45 GLN B CA 1
ATOM 1508 C C . GLN B 1 45 ? 0.451 -4.82 9.898 1 93.69 45 GLN B C 1
ATOM 1510 O O . GLN B 1 45 ? 0.021 -3.672 10.031 1 93.69 45 GLN B O 1
ATOM 1515 N N . ARG B 1 46 ? 0.311 -5.492 8.773 1 95.62 46 ARG B N 1
ATOM 1516 C CA . ARG B 1 46 ? -0.4 -4.957 7.617 1 95.62 46 ARG B CA 1
ATOM 1517 C C . ARG B 1 46 ? -1.846 -4.621 7.969 1 95.62 46 ARG B C 1
ATOM 1519 O O . ARG B 1 46 ? -2.336 -3.543 7.637 1 95.62 46 ARG B O 1
ATOM 1526 N N . GLN B 1 47 ? -2.49 -5.496 8.633 1 94.69 47 GLN B N 1
ATOM 1527 C CA . GLN B 1 47 ? -3.873 -5.289 9.047 1 94.69 47 GLN B CA 1
ATOM 1528 C C . GLN B 1 47 ? -4 -4.059 9.938 1 94.69 47 GLN B C 1
ATOM 1530 O O . GLN B 1 47 ? -4.945 -3.277 9.797 1 94.69 47 GLN B O 1
ATOM 1535 N N . ARG B 1 48 ? -3.105 -3.93 10.836 1 95.31 48 ARG B N 1
ATOM 1536 C CA . ARG B 1 48 ? -3.121 -2.77 11.727 1 95.31 48 ARG B CA 1
ATOM 1537 C C . ARG B 1 48 ? -2.971 -1.475 10.938 1 95.31 48 ARG B C 1
ATOM 1539 O O . ARG B 1 48 ? -3.641 -0.482 11.227 1 95.31 48 ARG B O 1
ATOM 1546 N N . PHE B 1 49 ? -2.078 -1.514 9.961 1 96.56 49 PHE B N 1
ATOM 1547 C CA . PHE B 1 49 ? -1.841 -0.352 9.117 1 96.56 49 PHE B CA 1
ATOM 1548 C C . PHE B 1 49 ? -3.074 -0.031 8.281 1 96.56 49 PHE B C 1
ATOM 1550 O O . PHE B 1 49 ? -3.521 1.117 8.242 1 96.56 49 PHE B O 1
ATOM 1557 N N . ARG B 1 50 ? -3.66 -1.052 7.73 1 97.25 50 ARG B N 1
ATOM 1558 C CA . ARG B 1 50 ? -4.777 -0.85 6.812 1 97.25 50 ARG B CA 1
ATOM 1559 C C . ARG B 1 50 ? -6.078 -0.615 7.574 1 97.25 50 ARG B C 1
ATOM 1561 O O . ARG B 1 50 ? -6.988 0.045 7.066 1 97.25 50 ARG B O 1
ATOM 1568 N N . GLN B 1 51 ? -6.199 -1.104 8.719 1 96.94 51 GLN B N 1
ATOM 1569 C CA . GLN B 1 51 ? -7.43 -0.997 9.5 1 96.94 51 GLN B CA 1
ATOM 1570 C C . GLN B 1 51 ? -7.414 0.24 10.391 1 96.94 51 GLN B C 1
ATOM 1572 O O . GLN B 1 51 ? -8.422 0.577 11.016 1 96.94 51 GLN B O 1
ATOM 1577 N N . PHE B 1 52 ? -6.363 0.917 10.461 1 97.62 52 PHE B N 1
ATOM 1578 C CA . PHE B 1 52 ? -6.273 2.156 11.219 1 97.62 52 PHE B CA 1
ATOM 1579 C C . PHE B 1 52 ? -7.34 3.148 10.773 1 97.62 52 PHE B C 1
ATOM 1581 O O . PHE B 1 52 ? -7.59 3.295 9.57 1 97.62 52 PHE B O 1
ATOM 1588 N N . ARG B 1 53 ? -7.93 3.842 11.734 1 97.5 53 ARG B N 1
ATOM 1589 C CA . ARG B 1 53 ? -9 4.785 11.43 1 97.5 53 ARG B CA 1
ATOM 1590 C C . ARG B 1 53 ? -8.633 6.195 11.883 1 97.5 53 ARG B C 1
ATOM 1592 O O . ARG B 1 53 ? -7.859 6.367 12.828 1 97.5 53 ARG B O 1
ATOM 1599 N N . TYR B 1 54 ? -9.32 7.09 11.281 1 97.56 54 TYR B N 1
ATOM 1600 C CA . TYR B 1 54 ? -9.078 8.5 11.562 1 97.56 54 TYR B CA 1
ATOM 1601 C C . TYR B 1 54 ? -9.312 8.812 13.039 1 97.56 54 TYR B C 1
ATOM 1603 O O . TYR B 1 54 ? -8.562 9.578 13.641 1 97.56 54 TYR B O 1
ATOM 1611 N N . GLN B 1 55 ? -10.305 8.227 13.555 1 96 55 GLN B N 1
ATOM 1612 C CA . GLN B 1 55 ? -10.734 8.516 14.922 1 96 55 GLN B CA 1
ATOM 1613 C C . GLN B 1 55 ? -9.711 8.016 15.938 1 96 55 GLN B C 1
ATOM 1615 O O . GLN B 1 55 ? -9.766 8.383 17.109 1 96 55 GLN B O 1
ATOM 1620 N N . GLU B 1 56 ? -8.805 7.219 15.586 1 96.69 56 GLU B N 1
ATOM 1621 C CA . GLU B 1 56 ? -7.836 6.613 16.5 1 96.69 56 GLU B CA 1
ATOM 1622 C C . GLU B 1 56 ? -6.703 7.582 16.828 1 96.69 56 GLU B C 1
ATOM 1624 O O . GLU B 1 56 ? -5.812 7.254 17.609 1 96.69 56 GLU B O 1
ATOM 1629 N N . ALA B 1 57 ? -6.695 8.766 16.312 1 93.75 57 ALA B N 1
ATOM 1630 C CA . ALA B 1 57 ? -5.684 9.789 16.578 1 93.75 57 ALA B CA 1
ATOM 1631 C C . ALA B 1 57 ? -6.312 11.172 16.672 1 93.75 57 ALA B C 1
ATOM 1633 O O . ALA B 1 57 ? -7.434 11.391 16.203 1 93.75 57 ALA B O 1
ATOM 1634 N N . GLU B 1 58 ? -5.461 12.109 17.188 1 92.31 58 GLU B N 1
ATOM 1635 C CA . GLU B 1 58 ? -5.953 13.469 17.422 1 92.31 58 GLU B CA 1
ATOM 1636 C C . GLU B 1 58 ? -5.715 14.359 16.219 1 92.31 58 GLU B C 1
ATOM 1638 O O . GLU B 1 58 ? -4.746 15.125 16.188 1 92.31 58 GLU B O 1
ATOM 1643 N N . GLY B 1 59 ? -6.52 14.25 15.211 1 93.06 59 GLY B N 1
ATOM 1644 C CA . GLY B 1 59 ? -6.422 15.125 14.055 1 93.06 59 GLY B CA 1
ATOM 1645 C C . GLY B 1 59 ? -5.578 14.547 12.938 1 93.06 59 GLY B C 1
ATOM 1646 O O . GLY B 1 59 ? -4.965 13.492 13.102 1 93.06 59 GLY B O 1
ATOM 1647 N N . PRO B 1 60 ? -5.477 15.258 11.883 1 95 60 PRO B N 1
ATOM 1648 C CA . PRO B 1 60 ? -4.836 14.758 10.664 1 95 60 PRO B CA 1
ATOM 1649 C C . PRO B 1 60 ? -3.328 14.57 10.828 1 95 60 PRO B C 1
ATOM 1651 O O . PRO B 1 60 ? -2.764 13.602 10.312 1 95 60 PRO B O 1
ATOM 1654 N N . ARG B 1 61 ? -2.664 15.508 11.5 1 93 61 ARG B N 1
ATOM 1655 C CA . ARG B 1 61 ? -1.217 15.422 11.672 1 93 61 ARG B CA 1
ATOM 1656 C C . ARG B 1 61 ? -0.828 14.188 12.469 1 93 61 ARG B C 1
ATOM 1658 O O . ARG B 1 61 ? 0.107 13.469 12.102 1 93 61 ARG B O 1
ATOM 1665 N N . GLU B 1 62 ? -1.55 13.938 13.5 1 93.19 62 GLU B N 1
ATOM 1666 C CA . GLU B 1 62 ? -1.285 12.758 14.32 1 93.19 62 GLU B CA 1
ATOM 1667 C C . GLU B 1 62 ? -1.617 11.477 13.57 1 93.19 62 GLU B C 1
ATOM 1669 O O . GLU B 1 62 ? -0.93 10.461 13.719 1 93.19 62 GLU B O 1
ATOM 1674 N N . VAL B 1 63 ? -2.672 11.508 12.797 1 95.12 63 VAL B N 1
ATOM 1675 C CA . VAL B 1 63 ? -3.037 10.359 11.977 1 95.12 63 VAL B CA 1
ATOM 1676 C C . VAL B 1 63 ? -1.878 9.992 11.047 1 95.12 63 VAL B C 1
ATOM 1678 O O . VAL B 1 63 ? -1.466 8.836 10.984 1 95.12 63 VAL B O 1
ATOM 1681 N N . CYS B 1 64 ? -1.359 10.992 10.422 1 94.12 64 CYS B N 1
ATOM 1682 C CA . CYS B 1 64 ? -0.25 10.758 9.5 1 94.12 64 CYS B CA 1
ATOM 1683 C C . CYS B 1 64 ? 0.948 10.172 10.234 1 94.12 64 CYS B C 1
ATOM 1685 O O . CYS B 1 64 ? 1.593 9.242 9.734 1 94.12 64 CYS B O 1
ATOM 1687 N N . ARG B 1 65 ? 1.239 10.648 11.352 1 91.62 65 ARG B N 1
ATOM 1688 C CA . ARG B 1 65 ? 2.354 10.164 12.164 1 91.62 65 ARG B CA 1
ATOM 1689 C C . ARG B 1 65 ? 2.156 8.695 12.539 1 91.62 65 ARG B C 1
ATOM 1691 O O . ARG B 1 65 ? 3.07 7.883 12.391 1 91.62 65 ARG B O 1
ATOM 1698 N N . ARG B 1 66 ? 0.986 8.359 12.992 1 93 66 ARG B N 1
ATOM 1699 C CA . ARG B 1 66 ? 0.668 6.992 13.398 1 93 66 ARG B CA 1
ATOM 1700 C C . ARG B 1 66 ? 0.75 6.031 12.219 1 93 66 ARG B C 1
ATOM 1702 O O . ARG B 1 66 ? 1.25 4.914 12.352 1 93 66 ARG B O 1
ATOM 1709 N N . LEU B 1 67 ? 0.27 6.512 11.133 1 95.25 67 LEU B N 1
ATOM 1710 C CA . 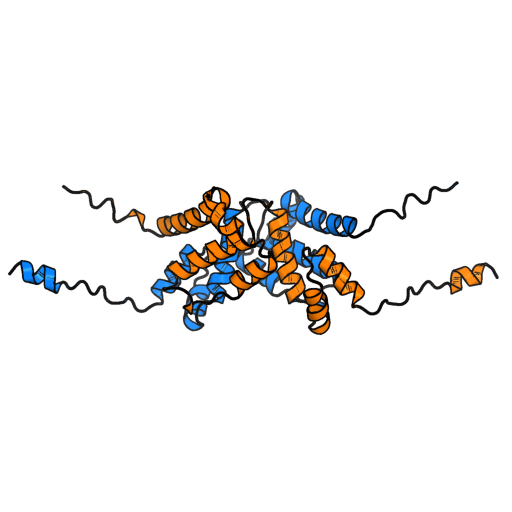LEU B 1 67 ? 0.336 5.684 9.93 1 95.25 67 LEU B CA 1
ATOM 1711 C C . LEU B 1 67 ? 1.784 5.422 9.531 1 95.25 67 LEU B C 1
ATOM 1713 O O . LEU B 1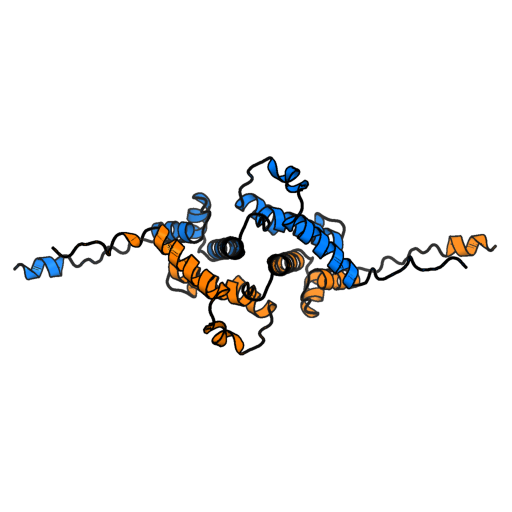 67 ? 2.115 4.324 9.07 1 95.25 67 LEU B O 1
ATOM 1717 N N . GLY B 1 68 ? 2.604 6.43 9.703 1 93.25 68 GLY B N 1
ATOM 1718 C CA . GLY B 1 68 ? 4.023 6.23 9.461 1 93.25 68 GLY B CA 1
ATOM 1719 C C . GLY B 1 68 ? 4.629 5.141 10.328 1 93.25 68 GLY B C 1
ATOM 1720 O O . GLY B 1 68 ? 5.383 4.297 9.836 1 93.25 68 GLY B O 1
ATOM 1721 N N . GLU B 1 69 ? 4.289 5.164 11.531 1 91.69 69 GLU B N 1
ATOM 1722 C CA . GLU B 1 69 ? 4.789 4.16 12.469 1 91.69 69 GLU B CA 1
ATOM 1723 C C . GLU B 1 69 ? 4.297 2.766 12.102 1 91.69 69 GLU B C 1
ATOM 1725 O O . GLU B 1 69 ? 5.074 1.811 12.078 1 91.69 69 GLU B O 1
ATOM 1730 N N . LEU B 1 70 ? 3.035 2.719 11.859 1 93.19 70 LEU B N 1
ATOM 1731 C CA . LEU B 1 70 ? 2.436 1.436 11.508 1 93.19 70 LEU B CA 1
ATOM 1732 C C . LEU B 1 70 ? 3.02 0.903 10.203 1 93.19 70 LEU B C 1
ATOM 1734 O O . LEU B 1 70 ? 3.271 -0.298 10.078 1 93.19 70 LEU B O 1
ATOM 1738 N N . CYS B 1 71 ? 3.152 1.822 9.234 1 94.12 71 CYS B N 1
ATOM 1739 C CA . CYS B 1 71 ? 3.752 1.431 7.965 1 94.12 71 CYS B CA 1
ATOM 1740 C C . CYS B 1 71 ? 5.152 0.864 8.172 1 94.12 71 CYS B C 1
ATOM 1742 O O . CYS B 1 71 ? 5.496 -0.17 7.598 1 94.12 71 CYS B O 1
ATOM 1744 N N . CYS B 1 72 ? 5.926 1.421 9.016 1 91.5 72 CYS B N 1
ATOM 1745 C CA . CYS B 1 72 ? 7.281 0.97 9.312 1 91.5 72 CYS B CA 1
ATOM 1746 C C . CYS B 1 72 ? 7.27 -0.417 9.945 1 91.5 72 CYS B C 1
ATOM 1748 O O . CYS B 1 72 ? 8.094 -1.269 9.602 1 91.5 72 CYS B O 1
ATOM 1750 N N . ARG B 1 73 ? 6.402 -0.622 10.82 1 90.25 73 ARG B N 1
ATOM 1751 C CA . ARG B 1 73 ? 6.297 -1.917 11.484 1 90.25 73 ARG B CA 1
ATOM 1752 C C . ARG B 1 73 ? 5.902 -3.01 10.492 1 90.25 73 ARG B C 1
ATOM 1754 O O . ARG B 1 73 ? 6.332 -4.156 10.625 1 90.25 73 ARG B O 1
ATOM 1761 N N . TRP B 1 74 ? 5.102 -2.611 9.562 1 93.19 74 TRP B N 1
ATOM 1762 C CA . TRP B 1 74 ? 4.645 -3.561 8.555 1 93.19 74 TRP B CA 1
ATOM 1763 C C . TRP B 1 74 ? 5.75 -3.867 7.551 1 93.19 74 TRP B C 1
ATOM 1765 O O . TRP B 1 74 ? 6.105 -5.027 7.344 1 93.19 74 TRP B O 1
ATOM 1775 N N . LEU B 1 75 ? 6.422 -2.846 7.012 1 93.25 75 LEU B N 1
ATOM 1776 C CA . LEU B 1 75 ? 7.309 -3.023 5.867 1 93.25 75 LEU B CA 1
ATOM 1777 C C . LEU B 1 75 ? 8.75 -3.223 6.324 1 93.25 75 LEU B C 1
ATOM 1779 O O . LEU B 1 75 ? 9.586 -3.709 5.562 1 93.25 75 LEU B O 1
ATOM 1783 N N . LYS B 1 76 ? 9.039 -2.795 7.488 1 90.81 76 LYS B N 1
ATOM 1784 C CA . LYS B 1 76 ? 10.367 -2.959 8.078 1 90.81 76 LYS B CA 1
ATOM 1785 C C . LYS B 1 76 ? 11.461 -2.602 7.07 1 90.81 76 LYS B C 1
ATOM 1787 O O . LYS B 1 76 ? 12.344 -3.416 6.789 1 90.81 76 LYS B O 1
ATOM 1792 N N . PRO B 1 77 ? 11.484 -1.341 6.66 1 90.62 77 PRO B N 1
ATOM 1793 C CA . PRO B 1 77 ? 12.445 -0.931 5.629 1 90.62 77 PRO B CA 1
ATOM 1794 C C . PRO B 1 77 ? 13.891 -1.046 6.094 1 90.62 77 PRO B C 1
ATOM 1796 O O . PRO B 1 77 ? 14.805 -1.145 5.27 1 90.62 77 PRO B O 1
ATOM 1799 N N . GLU B 1 78 ? 14.148 -1.047 7.34 1 87.62 78 GLU B N 1
ATOM 1800 C CA . GLU B 1 78 ? 15.5 -1.161 7.871 1 87.62 78 GLU B CA 1
ATOM 1801 C C . GLU B 1 78 ? 16.094 -2.537 7.578 1 87.62 78 GLU B C 1
ATOM 1803 O O . GLU B 1 78 ? 17.312 -2.684 7.473 1 87.62 78 GLU B O 1
ATOM 1808 N N . SER B 1 79 ? 15.273 -3.518 7.477 1 89.06 79 SER B N 1
ATOM 1809 C CA . SER B 1 79 ? 15.766 -4.887 7.34 1 89.06 79 SER B CA 1
ATOM 1810 C C . SER B 1 79 ? 15.406 -5.465 5.973 1 89.06 79 SER B C 1
ATOM 1812 O O . SER B 1 79 ? 15.859 -6.555 5.617 1 89.06 79 SER B O 1
ATOM 1814 N N . ARG B 1 80 ? 14.633 -4.68 5.172 1 88.12 80 ARG B N 1
ATOM 1815 C CA . ARG B 1 80 ? 14.188 -5.195 3.881 1 88.12 80 ARG B CA 1
ATOM 1816 C C . ARG B 1 80 ? 14.688 -4.32 2.738 1 88.12 80 ARG B C 1
ATOM 1818 O O . ARG B 1 80 ? 14.875 -3.115 2.906 1 88.12 80 ARG B O 1
ATOM 1825 N N . THR B 1 81 ? 14.883 -5.059 1.585 1 89.56 81 THR B N 1
ATOM 1826 C CA . THR B 1 81 ? 15.25 -4.324 0.382 1 89.56 81 THR B CA 1
ATOM 1827 C C . THR B 1 81 ? 14.016 -3.727 -0.29 1 89.56 81 THR B C 1
ATOM 1829 O O . THR B 1 81 ? 12.891 -4.016 0.11 1 89.56 81 THR B O 1
ATOM 1832 N N . LYS B 1 82 ? 14.219 -2.904 -1.211 1 91.94 82 LYS B N 1
ATOM 1833 C CA . LYS B 1 82 ? 13.102 -2.318 -1.949 1 91.94 82 LYS B CA 1
ATOM 1834 C C . LYS B 1 82 ? 12.258 -3.398 -2.621 1 91.94 82 LYS B C 1
ATOM 1836 O O . LYS B 1 82 ? 11.023 -3.33 -2.607 1 91.94 82 LYS B O 1
ATOM 1841 N N . GLU B 1 83 ? 12.977 -4.391 -3.088 1 88.62 83 GLU B N 1
ATOM 1842 C CA . GLU B 1 83 ? 12.289 -5.488 -3.76 1 88.62 83 GLU B CA 1
ATOM 1843 C C . GLU B 1 83 ? 11.383 -6.25 -2.793 1 88.62 83 GLU B C 1
ATOM 1845 O O . GLU B 1 83 ? 10.273 -6.648 -3.152 1 88.62 83 GLU B O 1
ATOM 1850 N N . GLN B 1 84 ? 11.844 -6.43 -1.685 1 89.88 84 GLN B N 1
ATOM 1851 C CA . GLN B 1 84 ? 11.094 -7.137 -0.654 1 89.88 84 GLN B CA 1
ATOM 1852 C C . GLN B 1 84 ? 9.875 -6.328 -0.207 1 89.88 84 GLN B C 1
ATOM 1854 O O . GLN B 1 84 ? 8.828 -6.895 0.104 1 89.88 84 GLN B O 1
ATOM 1859 N N . ILE B 1 85 ? 10.016 -5.031 -0.144 1 93.12 85 ILE B N 1
ATOM 1860 C CA . ILE B 1 85 ? 8.898 -4.16 0.208 1 93.12 85 ILE B CA 1
ATOM 1861 C C . ILE B 1 85 ? 7.836 -4.219 -0.885 1 93.12 85 ILE B C 1
ATOM 1863 O O . ILE B 1 85 ? 6.645 -4.348 -0.594 1 93.12 85 ILE B O 1
ATOM 1867 N N . LEU B 1 86 ? 8.289 -4.141 -2.145 1 93.44 86 LEU B N 1
ATOM 1868 C CA . LEU B 1 86 ? 7.367 -4.234 -3.268 1 93.44 86 LEU B CA 1
ATOM 1869 C C . LEU B 1 86 ? 6.605 -5.559 -3.236 1 93.44 86 LEU B C 1
ATOM 1871 O O . LEU B 1 86 ? 5.402 -5.594 -3.51 1 93.44 86 LEU B O 1
ATOM 1875 N N . GLU B 1 87 ? 7.281 -6.574 -2.865 1 92.31 87 GLU B N 1
ATOM 1876 C CA . GLU B 1 87 ? 6.676 -7.898 -2.791 1 92.31 87 GLU B CA 1
ATOM 1877 C C . GLU B 1 87 ? 5.512 -7.918 -1.807 1 92.31 87 GLU B C 1
ATOM 1879 O O . GLU B 1 87 ? 4.48 -8.539 -2.068 1 92.31 87 GLU B O 1
ATOM 1884 N N . LEU B 1 88 ? 5.672 -7.254 -0.704 1 94 88 LEU B N 1
ATOM 1885 C CA . LEU B 1 88 ? 4.609 -7.188 0.297 1 94 88 LEU B CA 1
ATOM 1886 C C . LEU B 1 88 ? 3.385 -6.469 -0.255 1 94 88 LEU B C 1
ATOM 1888 O O . LEU B 1 88 ? 2.252 -6.891 -0.015 1 94 88 LEU B O 1
ATOM 1892 N N . LEU B 1 89 ? 3.629 -5.438 -1.011 1 96.12 89 LEU B N 1
ATOM 1893 C CA . LEU B 1 89 ? 2.527 -4.676 -1.592 1 96.12 89 LEU B CA 1
ATOM 1894 C C . LEU B 1 89 ? 1.845 -5.473 -2.701 1 96.12 89 LEU B C 1
ATOM 1896 O O . LEU B 1 89 ? 0.618 -5.441 -2.826 1 96.12 89 LEU B O 1
ATOM 1900 N N . ILE B 1 90 ? 2.58 -6.109 -3.506 1 95.69 90 ILE B N 1
ATOM 1901 C CA . ILE B 1 90 ? 2.051 -6.945 -4.574 1 95.69 90 ILE B CA 1
ATOM 1902 C C . ILE B 1 90 ? 1.204 -8.07 -3.979 1 95.69 90 ILE B C 1
ATOM 1904 O O . ILE B 1 90 ? 0.087 -8.328 -4.438 1 95.69 90 ILE B O 1
ATOM 1908 N N . LEU B 1 91 ? 1.748 -8.688 -2.951 1 96.25 91 LEU B N 1
ATOM 1909 C CA . LEU B 1 91 ? 1.006 -9.742 -2.275 1 96.25 91 LEU B CA 1
ATOM 1910 C C . LEU B 1 91 ? -0.316 -9.219 -1.728 1 96.25 91 LEU B C 1
ATOM 1912 O O . LEU B 1 91 ? -1.361 -9.852 -1.901 1 96.25 91 LEU B O 1
ATOM 1916 N N . GLU B 1 92 ? -0.285 -8.102 -1.084 1 97.19 92 GLU B N 1
ATOM 1917 C CA . GLU B 1 92 ? -1.494 -7.48 -0.548 1 97.19 92 GLU B CA 1
ATOM 1918 C C . GLU B 1 92 ? -2.547 -7.297 -1.637 1 97.19 92 GLU B C 1
ATOM 1920 O O . GLU B 1 92 ? -3.703 -7.688 -1.462 1 97.19 92 GLU B O 1
ATOM 1925 N N . GLN B 1 93 ? -2.125 -6.703 -2.756 1 97.12 93 GLN B N 1
ATOM 1926 C CA . GLN B 1 93 ? -3.061 -6.441 -3.844 1 97.12 93 GLN B CA 1
ATOM 1927 C C . GLN B 1 93 ? -3.521 -7.738 -4.5 1 97.12 93 GLN B C 1
ATOM 1929 O O . GLN B 1 93 ? -4.691 -7.871 -4.867 1 97.12 93 GLN B O 1
ATOM 1934 N N . PHE B 1 94 ? -2.641 -8.703 -4.652 1 97.75 94 PHE B N 1
ATOM 1935 C CA . PHE B 1 94 ? -2.973 -10.008 -5.211 1 97.75 94 PHE B CA 1
ATOM 1936 C C . PHE B 1 94 ? -4.09 -10.664 -4.414 1 97.75 94 PHE B C 1
ATOM 1938 O O . PHE B 1 94 ? -5.074 -11.141 -4.988 1 97.75 94 PHE B O 1
ATOM 1945 N N . LEU B 1 95 ? -3.969 -10.672 -3.141 1 97.62 95 LEU B N 1
ATOM 1946 C CA . LEU B 1 95 ? -4.961 -11.305 -2.275 1 97.62 95 LEU B CA 1
ATOM 1947 C C . LEU B 1 95 ? -6.301 -10.578 -2.369 1 97.62 95 LEU B C 1
ATOM 1949 O O . LEU B 1 95 ? -7.355 -11.211 -2.326 1 97.62 95 LEU B O 1
ATOM 1953 N N . THR B 1 96 ? -6.227 -9.297 -2.504 1 97.12 96 THR B N 1
ATOM 1954 C CA . THR B 1 96 ? -7.426 -8.469 -2.535 1 97.12 96 THR B CA 1
ATOM 1955 C C . THR B 1 96 ? -8.234 -8.727 -3.805 1 97.12 96 THR B C 1
ATOM 1957 O O . THR B 1 96 ? -9.461 -8.656 -3.793 1 97.12 96 THR B O 1
ATOM 1960 N N . VAL B 1 97 ? -7.621 -9.047 -4.922 1 97.56 97 VAL B N 1
ATOM 1961 C CA . VAL B 1 97 ? -8.305 -9.094 -6.211 1 97.56 97 VAL B CA 1
ATOM 1962 C C . VAL B 1 97 ? -8.773 -10.516 -6.5 1 97.56 97 VAL B C 1
ATOM 1964 O O . VAL B 1 97 ? -9.484 -10.758 -7.477 1 97.56 97 VAL B O 1
ATOM 1967 N N . LEU B 1 98 ? -8.453 -11.414 -5.746 1 97.62 98 LEU B N 1
ATOM 1968 C CA . LEU B 1 98 ? -8.898 -12.797 -5.922 1 97.62 98 LEU B CA 1
ATOM 1969 C C . LEU B 1 98 ? -10.398 -12.922 -5.676 1 97.62 98 LEU B C 1
ATOM 1971 O O . LEU B 1 98 ? -10.945 -12.258 -4.785 1 97.62 98 LEU B O 1
ATOM 1975 N N . PRO B 1 99 ? -10.984 -13.781 -6.422 1 96.69 99 PRO B N 1
ATOM 1976 C CA . PRO B 1 99 ? -12.383 -14.078 -6.105 1 96.69 99 PRO B CA 1
ATOM 1977 C C . PRO B 1 99 ? -12.57 -14.57 -4.676 1 96.69 99 PRO B C 1
ATOM 1979 O O . PRO B 1 99 ? -11.672 -15.188 -4.105 1 96.69 99 PRO B O 1
ATOM 1982 N N . GLN B 1 100 ? -13.688 -14.508 -4.207 1 96.5 100 GLN B N 1
ATOM 1983 C CA . GLN B 1 100 ? -13.977 -14.625 -2.781 1 96.5 100 GLN B CA 1
ATOM 1984 C C . GLN B 1 100 ? -13.562 -15.992 -2.244 1 96.5 100 GLN B C 1
ATOM 1986 O O . GLN B 1 100 ? -12.789 -16.078 -1.286 1 96.5 100 GLN B O 1
ATOM 1991 N N . GLU B 1 101 ? -14.055 -17.016 -2.809 1 96.19 101 GLU B N 1
ATOM 1992 C CA . GLU B 1 101 ? -13.773 -18.359 -2.295 1 96.19 101 GLU B CA 1
ATOM 1993 C C . GLU B 1 101 ? -12.281 -18.672 -2.393 1 96.19 101 GLU B C 1
ATOM 1995 O O . GLU B 1 101 ? -11.703 -19.25 -1.466 1 96.19 101 GLU B O 1
ATOM 2000 N N . MET B 1 102 ? -11.75 -18.312 -3.537 1 96.69 102 MET B N 1
ATOM 2001 C CA . MET B 1 102 ? -10.312 -18.5 -3.73 1 96.69 102 MET B CA 1
ATOM 2002 C C . MET B 1 102 ? -9.516 -17.672 -2.73 1 96.69 102 MET B C 1
ATOM 2004 O O . MET B 1 102 ? -8.555 -18.172 -2.135 1 96.69 102 MET B O 1
ATOM 2008 N N . GLN B 1 103 ? -9.875 -16.469 -2.541 1 97.44 103 GLN B N 1
ATOM 2009 C CA . GLN B 1 103 ? -9.227 -15.555 -1.604 1 97.44 103 GLN B CA 1
ATOM 2010 C C . GLN B 1 103 ? -9.234 -16.125 -0.188 1 97.44 103 GLN B C 1
ATOM 2012 O O . GLN B 1 103 ? -8.211 -16.109 0.497 1 97.44 103 GLN B O 1
ATOM 2017 N N . SER B 1 104 ? -10.422 -16.578 0.253 1 97.12 104 SER B N 1
ATOM 2018 C CA . SER B 1 104 ? -10.555 -17.172 1.581 1 97.12 104 SER B CA 1
ATOM 2019 C C . SER B 1 104 ? -9.617 -18.359 1.752 1 97.12 104 SER B C 1
ATOM 2021 O O . SER B 1 104 ? -8.961 -18.5 2.785 1 97.12 104 SER B O 1
ATOM 2023 N N . TRP B 1 105 ? -9.57 -19.188 0.748 1 96.25 105 TRP B N 1
ATOM 2024 C CA . TRP B 1 105 ? -8.703 -20.359 0.75 1 96.25 105 TRP B CA 1
ATOM 2025 C C . TRP B 1 105 ? -7.238 -19.953 0.89 1 96.25 105 TRP B C 1
ATOM 2027 O O . TRP B 1 105 ? -6.523 -20.469 1.751 1 96.25 105 TRP B O 1
ATOM 2037 N N . VAL B 1 106 ? -6.82 -19.078 0.073 1 97.06 106 VAL B N 1
ATOM 2038 C CA . VAL B 1 106 ? -5.422 -18.656 0.057 1 97.06 106 VAL B CA 1
ATOM 2039 C C . VAL B 1 106 ? -5.066 -18 1.382 1 97.06 106 VAL B C 1
ATOM 2041 O O . VAL B 1 106 ? -4.016 -18.281 1.966 1 97.06 106 VAL B O 1
ATOM 2044 N N . ARG B 1 107 ? -5.91 -17.141 1.926 1 95.69 107 ARG B N 1
ATOM 2045 C CA . ARG B 1 107 ? -5.664 -16.453 3.186 1 95.69 107 ARG B CA 1
ATOM 2046 C C . ARG B 1 107 ? -5.559 -17.438 4.344 1 95.69 107 ARG B C 1
ATOM 2048 O O . ARG B 1 107 ? -4.746 -17.25 5.254 1 95.69 107 ARG B O 1
ATOM 2055 N N . GLU B 1 108 ? -6.367 -18.406 4.293 1 96.06 108 GLU B N 1
ATOM 2056 C CA . GLU B 1 108 ? -6.355 -19.422 5.352 1 96.06 108 GLU B CA 1
ATOM 2057 C C . GLU B 1 108 ? -5.012 -20.141 5.414 1 96.06 108 GLU B C 1
ATOM 2059 O O . GLU B 1 108 ? -4.582 -20.562 6.484 1 96.06 108 GLU B O 1
ATOM 2064 N N . HIS B 1 109 ? -4.324 -20.266 4.34 1 94.94 109 HIS B N 1
ATOM 2065 C CA . HIS B 1 109 ? -3.043 -20.969 4.285 1 94.94 109 HIS B CA 1
ATOM 2066 C C . HIS B 1 109 ? -1.883 -20.016 4.535 1 94.94 109 HIS B C 1
ATOM 2068 O O . HIS B 1 109 ? -0.729 -20.438 4.621 1 94.94 109 HIS B O 1
ATOM 2074 N N . GLY B 1 110 ? -2.084 -18.719 4.57 1 93.25 110 GLY B N 1
ATOM 2075 C CA . GLY B 1 110 ? -1.175 -17.703 5.102 1 93.25 110 GLY B CA 1
ATOM 2076 C C . GLY B 1 110 ? 0.085 -17.547 4.273 1 93.25 110 GLY B C 1
ATOM 2077 O O . GLY B 1 110 ? 1.195 -17.594 4.805 1 93.25 110 GLY B O 1
ATOM 2078 N N . PRO B 1 111 ? -0.038 -17.297 2.982 1 93.56 111 PRO B N 1
ATOM 2079 C CA . PRO B 1 111 ? 1.166 -17.078 2.176 1 93.56 111 PRO B CA 1
ATOM 2080 C C . PRO B 1 111 ? 1.938 -15.828 2.584 1 93.56 111 PRO B C 1
ATOM 2082 O O . PRO B 1 111 ? 1.332 -14.812 2.955 1 93.56 111 PRO B O 1
ATOM 2085 N N . GLU B 1 112 ? 3.236 -15.914 2.488 1 90.38 112 GLU B N 1
ATOM 2086 C CA . GLU B 1 112 ? 4.082 -14.781 2.838 1 90.38 112 GLU B CA 1
ATOM 2087 C C . GLU B 1 112 ? 4.668 -14.125 1.59 1 90.38 112 GLU B C 1
ATOM 2089 O O . GLU B 1 112 ? 5.285 -13.062 1.672 1 90.38 112 GLU B O 1
ATOM 2094 N N . THR B 1 113 ? 4.578 -14.688 0.471 1 89.88 113 THR B N 1
ATOM 2095 C CA . THR B 1 113 ? 5.035 -14.164 -0.809 1 89.88 113 THR B CA 1
ATOM 2096 C C . THR B 1 113 ? 3.953 -14.312 -1.874 1 89.88 113 THR B C 1
ATOM 2098 O O . THR B 1 113 ? 3.055 -15.148 -1.739 1 89.88 113 THR B O 1
ATOM 2101 N N . CYS B 1 114 ? 4.062 -13.547 -2.871 1 93.25 114 CYS B N 1
ATOM 2102 C CA . CYS B 1 114 ? 3.104 -13.664 -3.963 1 93.25 114 CYS B CA 1
ATOM 2103 C C . CYS B 1 114 ? 3.238 -15 -4.672 1 93.25 114 CYS B C 1
ATOM 2105 O O . CYS B 1 114 ? 2.242 -15.578 -5.113 1 93.25 114 CYS B O 1
ATOM 2107 N N . THR B 1 115 ? 4.402 -15.57 -4.719 1 92.44 115 THR B N 1
ATOM 2108 C CA . THR B 1 115 ? 4.66 -16.859 -5.34 1 92.44 115 THR B CA 1
ATOM 2109 C C . THR B 1 115 ? 3.9 -17.969 -4.609 1 92.44 115 THR B C 1
ATOM 2111 O O . THR B 1 115 ? 3.258 -18.812 -5.242 1 92.44 115 THR B O 1
ATOM 2114 N N . GLN B 1 116 ? 3.998 -17.906 -3.348 1 93.75 116 GLN B N 1
ATOM 2115 C CA . GLN B 1 116 ? 3.258 -18.859 -2.531 1 93.75 116 GLN B CA 1
ATOM 2116 C C . GLN B 1 116 ? 1.753 -18.719 -2.738 1 93.75 116 GLN B C 1
ATOM 2118 O O . GLN B 1 116 ? 1.036 -19.703 -2.869 1 93.75 116 GLN B O 1
ATOM 2123 N N . ALA B 1 117 ? 1.299 -17.5 -2.789 1 96 117 ALA B N 1
ATOM 2124 C CA . ALA B 1 117 ? -0.123 -17.219 -2.977 1 96 117 ALA B CA 1
ATOM 2125 C C . ALA B 1 117 ? -0.612 -17.734 -4.328 1 96 117 ALA B C 1
ATOM 2127 O O . ALA B 1 117 ? -1.706 -18.297 -4.426 1 96 117 ALA B O 1
ATOM 2128 N N . VAL B 1 118 ? 0.199 -17.594 -5.309 1 95.25 118 VAL B N 1
ATOM 2129 C CA . VAL B 1 118 ? -0.122 -18.078 -6.648 1 95.25 118 VAL B CA 1
ATOM 2130 C C . VAL B 1 118 ? -0.273 -19.594 -6.629 1 95.25 118 VAL B C 1
ATOM 2132 O O . VAL B 1 118 ? -1.237 -20.125 -7.176 1 95.25 118 VAL B O 1
ATOM 2135 N N . ALA B 1 119 ? 0.692 -20.219 -6.008 1 94.38 119 ALA B N 1
ATOM 2136 C CA . ALA B 1 119 ? 0.656 -21.672 -5.934 1 94.38 119 ALA B CA 1
ATOM 2137 C C . ALA B 1 119 ? -0.623 -22.156 -5.254 1 94.38 119 ALA B C 1
ATOM 2139 O O . ALA B 1 119 ? -1.265 -23.094 -5.727 1 94.38 119 ALA B O 1
ATOM 2140 N N . LEU B 1 120 ? -0.994 -21.531 -4.199 1 95.62 120 LEU B N 1
ATOM 2141 C CA . LEU B 1 120 ? -2.211 -21.875 -3.477 1 95.62 120 LEU B CA 1
ATOM 2142 C C . LEU B 1 120 ? -3.445 -21.609 -4.332 1 95.62 120 LEU B C 1
ATOM 2144 O O . LEU B 1 120 ? -4.383 -22.422 -4.34 1 95.62 120 LEU B O 1
ATOM 2148 N N . ALA B 1 121 ? -3.465 -20.516 -5.016 1 96.38 121 ALA B N 1
ATOM 2149 C CA . ALA B 1 121 ? -4.582 -20.156 -5.891 1 96.38 121 ALA B CA 1
ATOM 2150 C C . ALA B 1 121 ? -4.727 -21.172 -7.023 1 96.38 121 ALA B C 1
ATOM 2152 O O . ALA B 1 121 ? -5.844 -21.578 -7.371 1 96.38 121 ALA B O 1
ATOM 2153 N N . GLU B 1 122 ? -3.658 -21.531 -7.574 1 94 122 GLU B N 1
ATOM 2154 C CA . GLU B 1 122 ? -3.676 -22.516 -8.656 1 94 122 GLU B CA 1
ATOM 2155 C C . GLU B 1 122 ? -4.133 -23.891 -8.156 1 94 122 GLU B C 1
ATOM 2157 O O . GLU B 1 122 ? -4.785 -24.625 -8.883 1 94 122 GLU B O 1
ATOM 2162 N N . ASP B 1 123 ? -3.771 -24.219 -6.969 1 92.94 123 ASP B N 1
ATOM 2163 C CA . ASP B 1 123 ? -4.23 -25.469 -6.352 1 92.94 123 ASP B CA 1
ATOM 2164 C C . ASP B 1 123 ? -5.746 -25.453 -6.156 1 92.94 123 ASP B C 1
ATOM 2166 O O . ASP B 1 123 ? -6.387 -26.5 -6.145 1 92.94 123 ASP B O 1
ATOM 2170 N N . PHE B 1 124 ? -6.223 -24.312 -5.859 1 92.88 124 PHE B N 1
ATOM 2171 C CA . PHE B 1 124 ? -7.66 -24.141 -5.668 1 92.88 124 PHE B CA 1
ATOM 2172 C C . PHE B 1 124 ? -8.414 -24.375 -6.969 1 92.88 124 PHE B C 1
ATOM 2174 O O . PHE B 1 124 ? -9.562 -24.812 -6.953 1 92.88 124 PHE B O 1
ATOM 2181 N N . LEU B 1 125 ? -7.852 -23.969 -8.117 1 89.06 125 LEU B N 1
ATOM 2182 C CA . LEU B 1 125 ? -8.469 -24.094 -9.43 1 89.06 125 LEU B CA 1
ATOM 2183 C C . LEU B 1 125 ? -8.508 -25.562 -9.867 1 89.06 125 LEU B C 1
ATOM 2185 O O . LEU B 1 125 ? -7.621 -26.344 -9.523 1 89.06 125 LEU B O 1
ATOM 2189 N N . PRO B 1 126 ? -9.758 -25.969 -10.43 1 78 126 PRO B N 1
ATOM 2190 C CA . PRO B 1 126 ? -9.852 -27.344 -10.914 1 78 126 PRO B CA 1
ATOM 2191 C C . PRO B 1 126 ? -8.719 -27.734 -11.859 1 78 126 PRO B C 1
ATOM 2193 O O . PRO B 1 126 ? -8.234 -26.891 -12.617 1 78 126 PRO B O 1
ATOM 2196 N N . HIS B 1 127 ? -7.902 -28.609 -11.367 1 67.31 127 HIS B N 1
ATOM 2197 C CA . HIS B 1 127 ? -6.809 -29.062 -12.219 1 67.31 127 HIS B CA 1
ATOM 2198 C C . HIS B 1 127 ? -7.316 -29.469 -13.602 1 67.31 127 HIS B C 1
ATOM 2200 O O . HIS B 1 127 ? -8.367 -30.094 -13.719 1 67.31 127 HIS B O 1
ATOM 2206 N N . ARG B 1 128 ? -7.375 -28.484 -14.531 1 55.72 128 ARG B N 1
ATOM 2207 C CA . ARG B 1 128 ? -7.645 -29.016 -15.867 1 55.72 128 ARG B CA 1
ATOM 2208 C C . ARG B 1 128 ? -6.953 -30.359 -16.062 1 55.72 128 ARG B C 1
ATOM 2210 O O . ARG B 1 128 ? -5.766 -30.5 -15.766 1 55.72 128 ARG B O 1
ATOM 221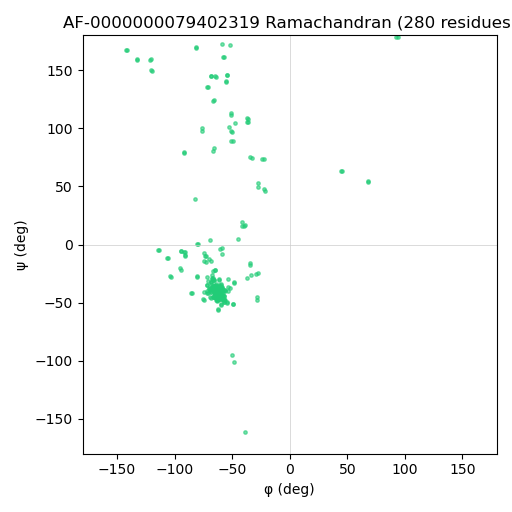7 N N . PRO B 1 129 ? -7.652 -31.391 -16.094 1 50.41 129 PRO B N 1
ATOM 2218 C CA . PRO B 1 129 ? -7.008 -32.688 -16.359 1 50.41 129 PRO B CA 1
ATOM 2219 C C . PRO B 1 129 ? -5.863 -32.562 -17.359 1 50.41 129 PRO B C 1
ATOM 2221 O O . PRO B 1 129 ? -5.883 -31.703 -18.234 1 50.41 129 PRO B O 1
ATOM 2224 N N . TRP B 1 130 ? -4.648 -32.625 -16.922 1 47.44 130 TRP B N 1
ATOM 2225 C CA . TRP B 1 130 ? -3.631 -32.812 -17.953 1 47.44 130 TRP B CA 1
ATOM 2226 C C . TRP B 1 130 ? -4.234 -33.469 -19.203 1 47.44 130 TRP B C 1
ATOM 2228 O O . TRP B 1 130 ? -4.836 -34.531 -19.125 1 47.44 130 TRP B O 1
ATOM 2238 N N . GLU B 1 131 ? -4.934 -32.812 -19.922 1 46.16 131 GLU B N 1
ATOM 2239 C CA . GLU B 1 131 ? -5.254 -33.469 -21.172 1 46.16 131 GLU B CA 1
ATOM 2240 C C . GLU B 1 131 ? -4.035 -34.188 -21.734 1 46.16 131 GLU B C 1
ATOM 2242 O O . GLU B 1 131 ? -3.227 -33.594 -22.453 1 46.16 131 GLU B O 1
ATOM 2247 N N . GLY B 1 132 ? -2.959 -34.531 -21.047 1 39.97 132 GLY B N 1
ATOM 2248 C CA . GLY B 1 132 ? -2.186 -35.562 -21.719 1 39.97 132 GLY B CA 1
ATOM 2249 C C . GLY B 1 132 ? -3.043 -36.531 -22.516 1 39.97 132 GLY B C 1
ATOM 2250 O O . GLY B 1 132 ? -3.936 -37.156 -21.969 1 39.97 132 GLY B O 1
ATOM 2251 N N . ASP B 1 133 ? -3.525 -36.125 -23.594 1 39.34 133 ASP B N 1
ATOM 2252 C CA . ASP B 1 133 ? -3.742 -37.094 -24.672 1 39.34 133 ASP B CA 1
ATOM 2253 C C . ASP B 1 133 ? -2.773 -38.25 -24.578 1 39.34 133 ASP B C 1
ATOM 2255 O O . ASP B 1 133 ? -1.604 -38.125 -24.953 1 39.34 133 ASP B O 1
ATOM 2259 N N . ILE B 1 134 ? -2.574 -38.875 -23.547 1 40.97 134 ILE B N 1
ATOM 2260 C CA . ILE B 1 134 ? -2.182 -40.281 -23.531 1 40.97 134 ILE B CA 1
ATOM 2261 C C . ILE B 1 134 ? -2.748 -41 -24.75 1 40.97 134 ILE B C 1
ATOM 2263 O O . ILE B 1 134 ? -2.471 -42.188 -24.984 1 40.97 134 ILE B O 1
ATOM 2267 N N . GLN B 1 135 ? -3.836 -40.469 -25.266 1 39.66 135 GLN B N 1
ATOM 2268 C CA . GLN B 1 135 ? -4.227 -41.188 -26.469 1 39.66 135 GLN B CA 1
ATOM 2269 C C . GLN B 1 135 ? -3.141 -41.125 -27.531 1 39.66 135 GLN B C 1
ATOM 2271 O O . GLN B 1 135 ? -3.023 -42.031 -28.359 1 39.66 135 GLN B O 1
ATOM 2276 N N . GLU B 1 136 ? -2.51 -39.875 -27.719 1 40.06 136 GLU B N 1
ATOM 2277 C CA . GLU B 1 136 ? -1.619 -40 -28.859 1 40.06 136 GLU B CA 1
ATOM 2278 C C . GLU B 1 136 ? -0.408 -40.875 -28.531 1 40.06 136 GLU B C 1
ATOM 2280 O O . GLU B 1 136 ? 0.294 -41.312 -29.438 1 40.06 136 GLU B O 1
ATOM 2285 N N . VAL B 1 137 ? 0.024 -40.844 -27.234 1 39.22 137 VAL B N 1
ATOM 2286 C CA . VAL B 1 137 ? 1.13 -41.781 -27.031 1 39.22 137 VAL B CA 1
ATOM 2287 C C . VAL B 1 137 ? 0.623 -43.219 -27.141 1 39.22 137 VAL B C 1
ATOM 2289 O O . VAL B 1 137 ? 1.416 -44.156 -27.25 1 39.22 137 VAL B O 1
ATOM 2292 N N . CYS B 1 138 ? -0.65 -43.344 -26.547 1 37.5 138 CYS B N 1
ATOM 2293 C CA . CYS B 1 138 ? -1.048 -44.75 -26.734 1 37.5 138 CYS B CA 1
ATOM 2294 C C . CYS B 1 138 ? -1.191 -45.062 -28.219 1 37.5 138 CYS B C 1
ATOM 2296 O O . CYS B 1 138 ? -1.22 -46.25 -28.594 1 37.5 138 CYS B O 1
ATOM 2298 N N . LYS B 1 139 ? -1.771 -44.094 -29.016 1 40.88 139 LYS B N 1
ATOM 2299 C CA . LYS B 1 139 ? -2.068 -44.625 -30.359 1 40.88 139 LYS B CA 1
ATOM 2300 C C . LYS B 1 139 ? -0.788 -44.938 -31.125 1 40.88 139 LYS B C 1
ATOM 2302 O O . LYS B 1 139 ? -0.832 -45.562 -32.188 1 40.88 139 LYS B O 1
ATOM 2307 N N . ARG B 1 140 ? 0.297 -44.188 -30.719 1 40.34 140 ARG B N 1
ATOM 2308 C CA . ARG B 1 140 ? 1.348 -44.531 -31.672 1 40.34 140 ARG B CA 1
ATOM 2309 C C . ARG B 1 140 ? 1.782 -46 -31.484 1 40.34 140 ARG B C 1
ATOM 2311 O O . ARG B 1 140 ? 2.447 -46.562 -32.344 1 40.34 140 ARG B O 1
ATOM 2318 N N . SER B 1 141 ? 1.648 -46.469 -30.234 1 36.91 141 SER B N 1
ATOM 2319 C CA . SER B 1 141 ? 2.225 -47.781 -30.234 1 36.91 141 SER B CA 1
ATOM 2320 C C . SER B 1 141 ? 1.321 -48.781 -30.938 1 36.91 141 SER B C 1
ATOM 2322 O O . SER B 1 141 ? 1.684 -49.969 -31.109 1 36.91 141 SER B O 1
ATOM 2324 N N . VAL B 1 142 ? 0.034 -48.312 -31.141 1 33.12 142 VAL B N 1
ATOM 2325 C CA . VAL B 1 142 ? -0.565 -49.406 -31.906 1 33.12 142 VAL B CA 1
ATOM 2326 C C . VAL B 1 142 ? -0.218 -49.25 -33.375 1 33.12 142 VAL B C 1
ATOM 2328 O O . VAL B 1 142 ? -0.141 -48.125 -33.906 1 33.12 142 VAL B O 1
#

Sequence (284 aa):
MISFIGALIWGPEASNLWQWMVLGQCLWGEGGAILRGYNISAETQRQRFRQFRYQEAEGPREVCRRLGELCCRWLKPESRTKEQILELLILEQFLTVLPQEMQSWVREHGPETCTQAVALAEDFLPHRPWEGDIQEVCKRSVMISFIGALIWGPEASNLWQWMVLGQCLWGEGGAILRGYNISAETQRQRFRQFRYQEAEGPREVCRRLGELCCRWLKPESRTKEQILELLILEQFLTVLPQEMQSWVREHGPETCTQAVALAEDFLPHRPWEGDIQEVCKRSV

Solvent-accessible surface area (backbone atoms only — not comparable to full-atom values): 16087 Å² total; per-residue (Å²): 136,80,77,79,67,79,77,63,76,71,39,78,64,36,49,41,43,50,54,43,45,54,47,43,40,50,53,65,43,77,66,56,55,74,69,53,64,73,88,64,49,53,63,59,32,41,48,54,44,70,65,50,51,48,83,80,35,80,51,57,64,45,36,50,53,51,40,47,53,31,45,34,66,32,53,35,59,58,83,39,53,68,64,57,42,50,41,54,52,38,30,55,52,49,53,67,35,39,56,65,71,55,28,54,54,33,56,73,70,57,56,89,43,47,49,52,38,29,53,45,45,56,66,69,41,80,74,68,68,73,73,67,62,55,55,63,66,52,48,64,75,98,135,83,77,79,68,79,71,67,62,70,39,76,63,33,49,42,43,50,56,43,45,55,48,42,41,49,52,66,43,78,67,54,55,74,70,53,61,74,88,63,49,55,64,58,33,41,48,52,44,70,66,51,52,46,82,79,36,81,51,57,64,45,36,49,52,51,40,46,52,32,45,34,68,32,52,34,60,58,83,38,53,69,64,57,41,49,42,53,52,38,30,54,53,49,53,67,35,39,55,66,70,55,28,54,54,34,57,72,70,58,56,90,43,46,49,52,37,29,54,45,42,55,67,68,42,78,72,69,68,74,74,66,61,52,56,61,65,52,50,63,75,98

Nearest PDB structures (foldseek):
  3lhr-assembly1_A  TM=9.622E-01  e=7.011E-06  Homo sapiens
  2fi2-assembly1_B  TM=8.188E-01  e=1.447E-04  Homo sapiens
  4bhx-assembly1_A  TM=8.837E-01  e=3.568E-04  Homo sapiens
  2fi2-assembly1_A  TM=7.546E-01  e=1.696E-04  Homo sapiens
  4e6s-assembly1_A-2  TM=8.097E-01  e=1.346E-03  Mus musculus

pLDDT: mean 75.44, std 23.89, range [26.72, 97.81]

InterPro domains:
  IPR003309 SCAN domain [PF02023] (43-126)
  IPR003309 SCAN domain [PS50804] (46-124)
  IPR003309 SCAN domain [SM00431] (42-141)
  IPR003309 SCAN domain [cd07936] (43-126)
  IPR038269 SCAN domain superfamily [G3DSA:1.10.4020.10] (38-129)
  IPR050916 SCAN domain and C2H2-type zinc finger [PTHR45935] (37-133)

Foldseek 3Di:
DPPPVPVDDCDVVVLVVVLVVLLVCLQPPPVCVVVPPDPPDLVNLVCCLVVDDPVVADDDSRSSSVSSNSLSSNQSPNVDDPVSSVFQVVLVVVLVPDDDVLSVQLVVVPDPGVVSSVVSSVVVDPPPPPPPCPVVVVVVVD/DPPPVPPPPCPVVVLVVVLVVLLVCLQPPPVCVVLPPDPPDLVVLVCCLVVDDPVVADDDSRSSSVSSNSLSSNQSPNVDDPVSSVQQVVLVVVLVPDDDVLSVQLVVVPDPGVVSSVVSSVVVDPPPPPPPCPVVVVVVVD